Protein AF-A0A844MHX6-F1 (afdb_monomer)

Structure (mmCIF, N/CA/C/O backbone):
data_AF-A0A844MHX6-F1
#
_entry.id   AF-A0A844MHX6-F1
#
loop_
_atom_site.group_PDB
_atom_site.id
_atom_site.type_symbol
_atom_site.label_atom_id
_atom_site.label_alt_id
_atom_site.label_comp_id
_atom_site.label_asym_id
_atom_site.label_entity_id
_atom_site.label_seq_id
_atom_site.pdbx_PDB_ins_code
_atom_site.Cartn_x
_atom_site.Cartn_y
_atom_site.Cartn_z
_atom_site.occupancy
_atom_site.B_iso_or_equiv
_atom_site.auth_seq_id
_atom_site.auth_comp_id
_atom_site.auth_asym_id
_atom_site.auth_atom_id
_atom_site.pdbx_PDB_model_num
ATOM 1 N N . MET A 1 1 ? -4.073 2.206 11.507 1.00 83.38 1 MET A N 1
ATOM 2 C CA . MET A 1 1 ? -4.282 1.998 12.953 1.00 83.38 1 MET A CA 1
ATOM 3 C C . MET A 1 1 ? -3.279 2.844 13.717 1.00 83.38 1 MET A C 1
ATOM 5 O O . MET A 1 1 ? -2.127 2.889 13.299 1.00 83.38 1 MET A O 1
ATOM 9 N N . VAL A 1 2 ? -3.706 3.507 14.786 1.00 82.25 2 VAL A N 1
ATOM 10 C CA . VAL A 1 2 ? -2.877 4.318 15.689 1.00 82.25 2 VAL A CA 1
ATOM 11 C C . VAL A 1 2 ? -3.291 4.076 17.135 1.00 82.25 2 VAL A C 1
ATOM 13 O O . VAL A 1 2 ? -4.439 3.717 17.395 1.00 82.25 2 VAL A O 1
ATOM 16 N N . LYS A 1 3 ? -2.355 4.259 18.070 1.00 80.06 3 LYS A N 1
ATOM 17 C CA . LYS A 1 3 ? -2.653 4.163 19.501 1.00 80.06 3 LYS A CA 1
ATOM 18 C C . LYS A 1 3 ? -3.682 5.231 19.885 1.00 80.06 3 LYS A C 1
ATOM 20 O O . LYS A 1 3 ? -3.598 6.366 19.414 1.00 80.06 3 LYS A O 1
ATOM 25 N N . ALA A 1 4 ? -4.626 4.853 20.735 1.00 75.38 4 ALA A N 1
ATOM 26 C CA . ALA A 1 4 ? -5.545 5.760 21.400 1.00 75.38 4 ALA A CA 1
ATOM 27 C C . ALA A 1 4 ? -4.777 6.913 22.075 1.00 75.38 4 ALA A C 1
ATOM 29 O O . ALA A 1 4 ? -3.770 6.696 22.750 1.00 75.38 4 ALA A O 1
ATOM 30 N N . ALA A 1 5 ? -5.226 8.149 21.847 1.00 68.19 5 ALA A N 1
ATOM 31 C CA . ALA A 1 5 ? -4.559 9.348 22.360 1.00 68.19 5 ALA A CA 1
ATOM 32 C C . ALA A 1 5 ? -4.837 9.612 23.851 1.00 68.19 5 ALA A C 1
ATOM 34 O O . ALA A 1 5 ? -4.107 10.375 24.476 1.00 68.19 5 ALA A O 1
ATOM 35 N N . GLN A 1 6 ? -5.893 9.012 24.403 1.00 66.69 6 GLN A N 1
ATOM 36 C CA . GLN A 1 6 ? -6.326 9.174 25.789 1.00 66.69 6 GLN A CA 1
ATOM 37 C C . GLN A 1 6 ? -6.318 7.822 26.502 1.00 66.69 6 GLN A C 1
ATOM 39 O O . GLN A 1 6 ? -6.772 6.822 25.943 1.00 66.69 6 GLN A O 1
ATOM 44 N N . ASP A 1 7 ? -5.829 7.817 27.740 1.00 60.81 7 ASP A N 1
ATOM 45 C CA . ASP A 1 7 ? -5.911 6.662 28.631 1.00 60.81 7 ASP A CA 1
ATOM 46 C C . ASP A 1 7 ? -7.347 6.517 29.171 1.00 60.81 7 ASP A C 1
ATOM 48 O O . ASP A 1 7 ? -8.012 7.512 29.458 1.00 60.81 7 ASP A O 1
ATOM 52 N N . GLY A 1 8 ? -7.837 5.278 29.310 1.00 61.78 8 GLY A N 1
ATOM 53 C CA . GLY A 1 8 ? -9.206 4.989 29.771 1.00 61.78 8 GLY A CA 1
ATOM 54 C C . GLY A 1 8 ? -10.259 4.863 28.662 1.00 61.78 8 GLY A C 1
ATOM 55 O O . GLY A 1 8 ? -11.441 4.694 28.961 1.00 61.78 8 GLY A O 1
ATOM 56 N N . MET A 1 9 ? -9.844 4.907 27.392 1.00 68.31 9 MET A N 1
ATOM 57 C CA . MET A 1 9 ? -10.703 4.526 26.271 1.00 68.31 9 MET A CA 1
ATOM 58 C C . MET A 1 9 ? -11.052 3.035 26.296 1.00 68.31 9 MET A C 1
ATOM 60 O O . MET A 1 9 ? -10.263 2.195 26.723 1.00 68.31 9 MET A O 1
ATOM 64 N N . THR A 1 10 ? -12.212 2.700 25.726 1.00 77.62 10 THR A N 1
ATOM 65 C CA . THR A 1 10 ? -12.649 1.305 25.536 1.00 77.62 10 THR A CA 1
ATOM 66 C C . THR A 1 10 ? -11.684 0.488 24.671 1.00 77.62 10 THR A C 1
ATOM 68 O O . THR A 1 10 ? -11.633 -0.735 24.813 1.00 77.62 10 THR A O 1
ATOM 71 N N . VAL A 1 11 ? -10.975 1.139 23.740 1.00 80.31 11 VAL A N 1
ATOM 72 C CA . VAL A 1 11 ? -10.050 0.500 22.797 1.00 80.31 11 VAL A CA 1
ATOM 73 C C . VAL A 1 11 ? -8.657 1.126 22.824 1.00 80.31 11 VAL A C 1
ATOM 75 O O . VAL A 1 11 ? -8.534 2.347 22.758 1.00 80.31 11 VAL A O 1
ATOM 78 N N . ASP A 1 12 ? -7.612 0.296 22.831 1.00 81.19 12 ASP A N 1
ATOM 79 C CA . ASP A 1 12 ? -6.213 0.752 22.864 1.00 81.19 12 ASP A CA 1
ATOM 80 C C . ASP A 1 12 ? -5.725 1.277 21.505 1.00 81.19 12 ASP A C 1
ATOM 82 O O . ASP A 1 12 ? -4.804 2.098 21.424 1.00 81.19 12 ASP A O 1
ATOM 86 N N . ILE A 1 13 ? -6.308 0.774 20.412 1.00 86.88 13 ILE A N 1
ATOM 87 C CA . ILE A 1 13 ? -5.894 1.086 19.042 1.00 86.88 13 ILE A CA 1
ATOM 88 C C . ILE A 1 13 ? -7.120 1.404 18.181 1.00 86.88 13 ILE A C 1
ATOM 90 O O . ILE A 1 13 ? -8.050 0.605 18.061 1.00 86.88 13 ILE A O 1
ATOM 94 N N . LEU A 1 14 ? -7.077 2.554 17.513 1.00 89.69 14 LEU A N 1
ATOM 95 C CA . LEU A 1 14 ? -8.128 3.060 16.634 1.00 89.69 14 LEU A CA 1
ATOM 96 C C . LEU A 1 14 ? -7.669 3.075 15.169 1.00 89.69 14 LEU A C 1
ATOM 98 O O . LEU A 1 14 ? -6.463 3.127 14.888 1.00 89.69 14 LEU A O 1
ATOM 102 N N . PRO A 1 15 ? -8.596 3.056 14.197 1.00 90.62 15 PRO A N 1
ATOM 103 C CA . PRO A 1 15 ? -8.243 3.332 12.815 1.00 90.62 15 PRO A CA 1
ATOM 104 C C . PRO A 1 15 ? -7.716 4.763 12.688 1.00 90.62 15 PRO A C 1
ATOM 106 O O . PRO A 1 15 ? -8.104 5.663 13.430 1.00 90.62 15 PRO A O 1
ATOM 109 N N . LEU A 1 16 ? -6.773 4.960 11.764 1.00 92.31 16 LEU A N 1
ATOM 110 C CA . LEU A 1 16 ? -6.210 6.287 11.549 1.00 92.31 16 LEU A CA 1
ATOM 111 C C . LEU A 1 16 ? -7.249 7.141 10.825 1.00 92.31 16 LEU A C 1
ATOM 113 O O . LEU A 1 16 ? -7.819 6.697 9.828 1.00 92.31 16 LEU A O 1
ATOM 117 N N . VAL A 1 17 ? -7.461 8.355 11.323 1.00 93.50 17 VAL A N 1
ATOM 118 C CA . VAL A 1 17 ? -8.393 9.321 10.747 1.00 93.50 17 VAL A CA 1
ATOM 119 C C . VAL A 1 17 ? -7.709 10.646 10.441 1.00 93.50 17 VAL A C 1
ATOM 121 O O . VAL A 1 17 ? -6.706 10.993 11.065 1.00 93.50 17 VAL A O 1
ATOM 124 N N . SER A 1 18 ? -8.270 11.394 9.498 1.00 94.25 18 SER A N 1
ATOM 125 C CA . SER A 1 18 ? -7.859 12.760 9.177 1.00 94.25 18 SER A CA 1
ATOM 126 C C . SER A 1 18 ? -9.074 13.634 8.861 1.00 94.25 18 SER A C 1
ATOM 128 O O . SER A 1 18 ? -10.168 13.133 8.591 1.00 94.25 18 SER A O 1
ATOM 130 N N . SER A 1 19 ? -8.881 14.951 8.928 1.00 93.31 19 SER A N 1
ATOM 131 C CA . SER A 1 19 ? -9.907 15.939 8.599 1.00 93.31 19 SER A CA 1
ATOM 132 C C . SER A 1 19 ? -9.953 16.176 7.090 1.00 93.31 19 SER A C 1
ATOM 134 O O . SER A 1 19 ? -8.938 16.507 6.480 1.00 93.31 19 SER A O 1
ATOM 136 N N . VAL A 1 20 ? -11.137 16.039 6.498 1.00 91.81 20 VAL A N 1
ATOM 137 C CA . VAL A 1 20 ? -11.419 16.289 5.081 1.00 91.81 20 VAL A CA 1
ATOM 138 C C . VAL A 1 20 ? -12.676 17.149 5.002 1.00 91.81 20 VAL A C 1
ATOM 140 O O . VAL A 1 20 ? -13.745 16.720 5.428 1.00 91.81 20 VAL A O 1
ATOM 143 N N . ASN A 1 21 ? -12.565 18.374 4.478 1.00 90.06 21 ASN A N 1
ATOM 144 C CA . ASN A 1 21 ? -13.692 19.306 4.306 1.00 90.06 21 ASN A CA 1
ATOM 145 C C . ASN A 1 21 ? -14.563 19.485 5.572 1.00 90.06 21 ASN A C 1
ATOM 14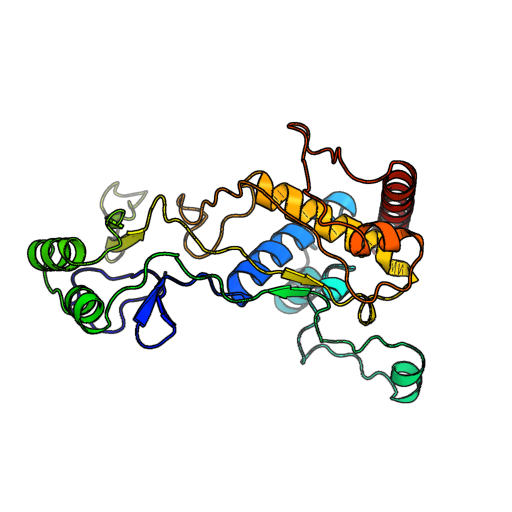7 O O . ASN A 1 21 ? -15.787 19.428 5.501 1.00 90.06 21 ASN A O 1
ATOM 151 N N . GLN A 1 22 ? -13.932 19.696 6.737 1.00 91.50 22 GLN A N 1
ATOM 152 C CA . GLN A 1 22 ? -14.585 19.832 8.059 1.00 91.50 22 GLN A CA 1
ATOM 153 C C . GLN A 1 22 ? -15.273 18.559 8.593 1.00 91.50 22 GLN A C 1
ATOM 155 O O . GLN A 1 22 ? -15.905 18.592 9.650 1.00 91.50 22 GLN A O 1
ATOM 160 N N . GLN A 1 23 ? -15.127 17.431 7.903 1.00 94.31 23 GLN A N 1
ATOM 161 C CA . GLN A 1 23 ? -15.545 16.110 8.361 1.00 94.31 23 GLN A CA 1
ATOM 162 C C . GLN A 1 23 ? -14.319 15.245 8.667 1.00 94.31 23 GLN A C 1
ATOM 164 O O . GLN A 1 23 ? -13.190 15.609 8.354 1.00 94.31 23 GLN A O 1
ATOM 169 N N . ILE A 1 24 ? -14.531 14.098 9.300 1.00 94.69 24 ILE A N 1
ATOM 170 C CA . ILE A 1 24 ? -13.494 13.124 9.637 1.00 94.69 24 ILE A CA 1
ATOM 171 C C . ILE A 1 24 ? -13.627 11.919 8.709 1.00 94.69 24 ILE A C 1
ATOM 173 O O . ILE A 1 24 ? -14.724 11.405 8.516 1.00 94.69 24 ILE A O 1
ATOM 177 N N . ALA A 1 25 ? -12.522 11.445 8.152 1.00 95.25 25 ALA A N 1
ATOM 178 C CA . ALA A 1 25 ? -12.477 10.240 7.330 1.00 95.25 25 ALA A CA 1
ATOM 179 C C . ALA A 1 25 ? -11.392 9.299 7.848 1.00 95.25 25 ALA A C 1
ATOM 181 O O . ALA A 1 25 ? -10.359 9.763 8.336 1.00 95.25 25 ALA A O 1
ATOM 182 N N . LEU A 1 26 ? -11.597 7.990 7.705 1.00 94.81 26 LEU A N 1
ATOM 183 C CA . LEU A 1 26 ? -10.488 7.045 7.779 1.00 94.81 26 LEU A CA 1
ATOM 184 C C . LEU A 1 26 ? -9.506 7.369 6.651 1.00 94.81 26 LEU A C 1
ATOM 186 O O . LEU A 1 26 ? -9.922 7.733 5.549 1.00 94.81 26 LEU A O 1
ATOM 190 N N . VAL A 1 27 ? -8.212 7.232 6.925 1.00 95.25 27 VAL A N 1
ATOM 191 C CA . VAL A 1 27 ? -7.158 7.546 5.956 1.00 95.25 27 VAL A CA 1
ATOM 192 C C . VAL A 1 27 ? -6.134 6.418 5.867 1.00 95.25 27 VAL A C 1
ATOM 194 O O . VAL A 1 27 ? -5.664 5.890 6.880 1.00 95.25 27 VAL A O 1
ATOM 197 N N . LEU A 1 28 ? -5.770 6.078 4.634 1.00 94.69 28 LEU A N 1
ATOM 198 C CA . LEU A 1 28 ? -4.552 5.368 4.275 1.00 94.69 28 LEU A CA 1
ATOM 199 C C . LEU A 1 28 ? -3.525 6.425 3.848 1.00 94.69 28 LEU A C 1
ATOM 201 O O . LEU A 1 28 ? -3.649 6.982 2.755 1.00 94.69 28 LEU A O 1
ATOM 205 N N . PRO A 1 29 ? -2.522 6.739 4.689 1.00 95.31 29 PRO A N 1
ATOM 206 C CA . PRO A 1 29 ? -1.547 7.764 4.350 1.00 95.31 29 PRO A CA 1
ATOM 207 C C . PRO A 1 29 ? -0.780 7.378 3.090 1.00 95.31 29 PRO A C 1
ATOM 209 O O . PRO A 1 29 ? -0.293 6.244 2.983 1.00 95.31 29 PRO A O 1
ATOM 212 N N . GLY A 1 30 ? -0.575 8.334 2.189 1.00 94.94 30 GLY A N 1
ATOM 213 C CA . GLY A 1 30 ? 0.174 8.119 0.956 1.00 94.94 30 GLY A CA 1
ATOM 214 C C . GLY A 1 30 ? 1.602 7.653 1.238 1.00 94.94 30 GLY A C 1
ATOM 215 O O . GLY A 1 30 ? 2.135 6.793 0.542 1.00 94.94 30 GLY A O 1
ATOM 216 N N . SER A 1 31 ? 2.197 8.107 2.346 1.00 93.00 31 SER A N 1
ATOM 217 C CA . SER A 1 31 ? 3.495 7.621 2.835 1.00 93.00 31 SER A CA 1
ATOM 218 C 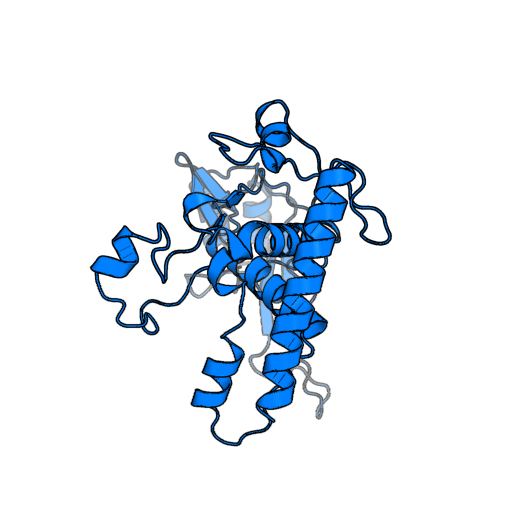C . SER A 1 31 ? 3.489 6.134 3.213 1.00 93.00 31 SER A C 1
ATOM 220 O O . SER A 1 31 ? 4.469 5.437 2.951 1.00 93.00 31 SER A O 1
ATOM 222 N N . SER A 1 32 ? 2.389 5.631 3.783 1.00 93.38 32 SER A N 1
ATOM 223 C CA . SER A 1 32 ? 2.236 4.219 4.158 1.00 93.38 32 SER A CA 1
ATOM 224 C C . SER A 1 32 ? 2.036 3.338 2.927 1.00 93.38 32 SER A C 1
ATOM 226 O O . SER A 1 32 ? 2.699 2.309 2.803 1.00 93.38 32 SER A O 1
ATOM 228 N N . ILE A 1 33 ? 1.189 3.771 1.987 1.00 95.88 33 ILE A N 1
ATOM 229 C CA . ILE A 1 33 ? 0.989 3.088 0.699 1.00 95.88 33 ILE A CA 1
ATOM 230 C C . ILE A 1 33 ? 2.316 3.040 -0.064 1.00 95.88 33 ILE A C 1
ATOM 232 O O . ILE A 1 33 ? 2.779 1.973 -0.463 1.00 95.88 33 ILE A O 1
ATOM 236 N N . LYS A 1 34 ? 2.985 4.189 -0.196 1.00 95.50 34 LYS A N 1
ATOM 237 C CA . LYS A 1 34 ? 4.286 4.300 -0.855 1.00 95.50 34 LYS A CA 1
ATOM 238 C C . LYS A 1 34 ? 5.343 3.411 -0.206 1.00 95.50 34 LYS A C 1
ATOM 240 O O . LYS A 1 34 ? 6.117 2.786 -0.923 1.00 95.50 34 LYS A O 1
ATOM 245 N N . GLY A 1 35 ? 5.373 3.343 1.125 1.00 93.38 35 GLY A N 1
ATOM 246 C CA . GLY A 1 35 ? 6.271 2.461 1.869 1.00 93.38 35 GLY A CA 1
ATOM 247 C C . GLY A 1 35 ? 6.028 0.983 1.560 1.00 93.38 35 GLY A C 1
ATOM 248 O O . GLY A 1 35 ? 6.979 0.261 1.277 1.00 93.38 35 GLY A O 1
ATOM 249 N N . ALA A 1 36 ? 4.766 0.546 1.529 1.00 95.19 36 ALA A N 1
ATOM 250 C CA . ALA A 1 36 ? 4.413 -0.834 1.196 1.00 95.19 36 ALA A CA 1
ATOM 251 C C . ALA A 1 36 ? 4.785 -1.199 -0.254 1.00 95.19 36 ALA A C 1
ATOM 253 O O . ALA A 1 36 ? 5.397 -2.244 -0.491 1.00 95.19 36 ALA A O 1
ATOM 254 N N . LEU A 1 37 ? 4.497 -0.308 -1.212 1.00 96.38 37 LEU A N 1
ATOM 255 C CA . LEU A 1 37 ? 4.910 -0.468 -2.611 1.00 96.38 37 LEU A CA 1
ATOM 256 C C . LEU A 1 37 ? 6.437 -0.525 -2.741 1.00 96.38 37 LEU A C 1
ATOM 258 O O . LEU A 1 37 ? 6.959 -1.383 -3.451 1.00 96.38 37 LEU A O 1
ATOM 262 N N . ARG A 1 38 ? 7.159 0.341 -2.016 1.00 95.00 38 ARG A N 1
ATOM 263 C CA . ARG A 1 38 ? 8.626 0.339 -1.981 1.00 95.00 38 ARG A CA 1
ATOM 264 C C . ARG A 1 38 ? 9.159 -0.998 -1.482 1.00 95.00 38 ARG A C 1
ATOM 266 O O . ARG A 1 38 ? 9.984 -1.605 -2.156 1.00 95.00 38 ARG A O 1
ATOM 273 N N . SER A 1 39 ? 8.665 -1.487 -0.346 1.00 92.94 39 SER A N 1
ATOM 274 C CA . SER A 1 39 ? 9.102 -2.769 0.215 1.00 92.94 39 SER A CA 1
ATOM 275 C C . SER A 1 39 ? 8.844 -3.944 -0.731 1.00 92.94 39 SER A C 1
ATOM 277 O O . SER A 1 39 ? 9.669 -4.855 -0.805 1.00 92.94 39 SER A O 1
ATOM 279 N N . GLN A 1 40 ? 7.737 -3.936 -1.482 1.00 95.25 40 GLN A N 1
ATOM 280 C CA . GLN A 1 40 ? 7.496 -4.966 -2.493 1.00 95.25 40 GLN A CA 1
ATOM 281 C C . GLN A 1 40 ? 8.442 -4.832 -3.694 1.00 95.25 40 GLN A C 1
ATOM 283 O O . GLN A 1 40 ? 8.995 -5.837 -4.138 1.00 95.25 40 GLN A O 1
ATOM 288 N N . ALA A 1 41 ? 8.690 -3.615 -4.181 1.00 95.31 41 ALA A N 1
ATOM 289 C CA . ALA A 1 41 ? 9.654 -3.371 -5.252 1.00 95.31 41 ALA A CA 1
ATOM 290 C C . ALA A 1 41 ? 11.073 -3.833 -4.862 1.00 95.31 41 ALA A C 1
ATOM 292 O O . ALA A 1 41 ? 11.750 -4.492 -5.651 1.00 95.31 41 ALA A O 1
ATOM 293 N N . GLU A 1 42 ? 11.496 -3.578 -3.619 1.00 92.62 42 GLU A N 1
ATOM 294 C CA . GLU A 1 42 ? 12.765 -4.077 -3.074 1.00 92.62 42 GLU A CA 1
ATOM 295 C C . GLU A 1 42 ? 12.820 -5.608 -3.070 1.00 92.62 42 GLU A C 1
ATOM 297 O O . GLU A 1 42 ? 13.832 -6.183 -3.472 1.00 92.62 42 GLU A O 1
ATOM 302 N N . ARG A 1 43 ? 11.738 -6.284 -2.658 1.00 91.38 43 ARG A N 1
ATOM 303 C CA . ARG A 1 43 ? 11.653 -7.754 -2.713 1.00 91.38 43 ARG A CA 1
ATOM 304 C C . ARG A 1 43 ? 11.801 -8.265 -4.140 1.00 91.38 43 ARG A C 1
ATOM 306 O O . ARG A 1 43 ? 12.621 -9.151 -4.362 1.00 91.38 43 ARG A O 1
ATOM 313 N N . ILE A 1 44 ?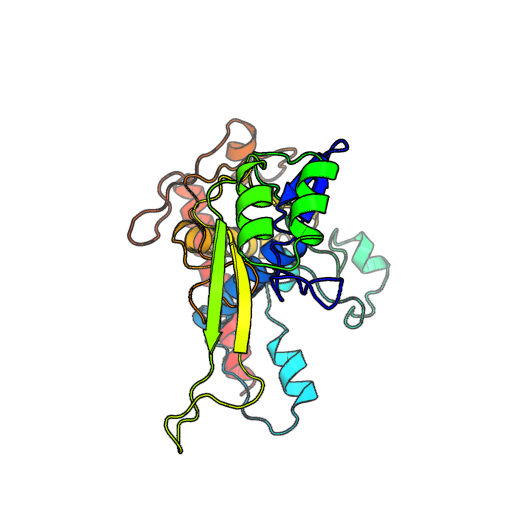 11.069 -7.684 -5.094 1.00 93.44 44 ILE A N 1
ATOM 314 C CA . ILE A 1 44 ? 11.149 -8.056 -6.513 1.00 93.44 44 ILE A CA 1
ATOM 315 C C . ILE A 1 44 ? 12.594 -7.945 -7.000 1.00 93.44 44 ILE A C 1
ATOM 317 O O . ILE A 1 44 ? 13.127 -8.932 -7.506 1.00 93.44 44 ILE A O 1
ATOM 321 N N . ILE A 1 45 ? 13.243 -6.791 -6.799 1.00 92.06 45 ILE A N 1
ATOM 322 C CA . ILE A 1 45 ? 14.615 -6.556 -7.272 1.00 92.06 45 ILE A CA 1
ATOM 323 C C . ILE A 1 45 ? 15.603 -7.524 -6.622 1.00 92.06 45 ILE A C 1
ATOM 325 O O . ILE A 1 45 ? 16.383 -8.155 -7.332 1.00 92.06 45 ILE A O 1
ATOM 329 N N . ARG A 1 46 ? 15.545 -7.722 -5.300 1.00 87.88 46 ARG A N 1
ATOM 330 C CA . ARG A 1 46 ? 16.425 -8.689 -4.620 1.00 87.88 46 ARG A CA 1
ATOM 331 C C . ARG A 1 46 ? 16.257 -10.099 -5.161 1.00 87.88 46 ARG A C 1
ATOM 333 O O . ARG A 1 46 ? 17.252 -10.787 -5.375 1.00 87.88 46 ARG A O 1
ATOM 340 N N . THR A 1 47 ? 15.017 -10.522 -5.401 1.00 90.38 47 THR A N 1
ATOM 341 C CA . THR A 1 47 ? 14.727 -11.848 -5.946 1.00 90.38 47 THR A CA 1
ATOM 342 C C . THR A 1 47 ? 15.263 -11.992 -7.366 1.00 90.38 47 THR A C 1
ATOM 344 O O . THR A 1 47 ? 15.978 -12.954 -7.649 1.00 90.38 47 THR A O 1
ATOM 347 N N . VAL A 1 48 ? 14.964 -11.049 -8.266 1.00 90.88 48 VAL A N 1
ATOM 348 C CA . VAL A 1 48 ? 15.395 -11.174 -9.666 1.00 90.88 48 VAL A CA 1
ATOM 349 C C . VAL A 1 48 ? 16.899 -10.984 -9.815 1.00 90.88 48 VAL A C 1
ATOM 351 O O . VAL A 1 48 ? 17.497 -11.701 -10.609 1.00 90.88 48 VAL A O 1
ATOM 354 N N . CYS A 1 49 ? 17.535 -10.115 -9.032 1.00 87.69 49 CYS A N 1
ATOM 355 C CA . CYS A 1 49 ? 18.982 -9.902 -9.073 1.00 87.69 49 CYS A CA 1
ATOM 356 C C . CYS A 1 49 ? 19.772 -10.904 -8.218 1.00 87.69 49 CYS A C 1
ATOM 358 O O . CYS A 1 49 ? 20.995 -10.855 -8.230 1.00 87.69 49 CYS A O 1
ATOM 360 N N . LYS A 1 50 ? 19.103 -11.830 -7.510 1.00 85.38 50 LYS A N 1
ATOM 361 C CA . LYS A 1 50 ? 19.732 -12.803 -6.596 1.00 85.38 50 LYS A CA 1
ATOM 362 C C . LYS A 1 50 ? 20.657 -12.143 -5.562 1.00 85.38 50 LYS A C 1
ATOM 364 O O . LYS A 1 50 ? 21.692 -12.695 -5.196 1.00 85.38 50 LYS A O 1
ATOM 369 N N . ILE A 1 51 ? 20.269 -10.963 -5.081 1.00 77.94 51 ILE A N 1
ATOM 370 C CA . ILE A 1 51 ? 21.049 -10.220 -4.091 1.00 77.94 51 ILE A CA 1
ATOM 371 C C . ILE A 1 51 ? 20.982 -10.994 -2.775 1.00 77.94 51 ILE A C 1
ATOM 373 O O . ILE A 1 51 ? 19.922 -11.089 -2.149 1.00 77.94 51 ILE A O 1
ATOM 377 N N . SER A 1 52 ? 22.112 -11.571 -2.371 1.00 69.38 52 SER A N 1
ATOM 378 C CA . SER A 1 52 ? 22.223 -12.287 -1.103 1.00 69.38 52 SER A CA 1
ATOM 379 C C . SER A 1 52 ? 22.253 -11.298 0.057 1.00 69.38 52 SER A C 1
ATOM 381 O O . SER A 1 52 ? 22.852 -10.228 -0.028 1.00 69.38 52 SER A O 1
ATOM 383 N N . LEU A 1 53 ? 21.606 -11.652 1.166 1.00 66.06 53 LEU A N 1
ATOM 384 C CA . LEU A 1 53 ? 21.739 -10.886 2.400 1.00 66.06 53 LEU A CA 1
ATOM 385 C C . LEU A 1 53 ? 23.129 -11.173 2.977 1.00 66.06 53 LEU A C 1
ATOM 387 O O . LEU A 1 53 ? 23.407 -12.313 3.350 1.00 66.06 53 LEU A O 1
ATOM 391 N N . THR A 1 54 ? 23.988 -10.156 3.047 1.00 61.88 54 THR A N 1
ATOM 392 C CA . THR A 1 54 ? 25.322 -10.263 3.655 1.00 61.88 54 THR A CA 1
ATOM 393 C C . THR A 1 54 ? 25.221 -10.847 5.071 1.00 61.88 54 THR A C 1
ATOM 395 O O . THR A 1 54 ? 24.313 -10.497 5.838 1.00 61.88 54 THR A O 1
ATOM 398 N N . GLN A 1 55 ? 26.117 -11.786 5.402 1.00 59.12 55 GLN A N 1
ATOM 399 C CA . GLN A 1 55 ? 26.203 -12.429 6.725 1.00 59.12 55 GLN A CA 1
ATOM 400 C C . GLN A 1 55 ? 27.112 -11.666 7.704 1.00 59.12 55 GLN A C 1
ATOM 402 O O . GLN A 1 55 ? 27.274 -12.106 8.840 1.00 59.12 55 GLN A O 1
ATOM 407 N N . ASP A 1 56 ? 27.668 -10.525 7.289 1.00 56.75 56 ASP A N 1
ATOM 408 C CA . ASP A 1 56 ? 28.678 -9.798 8.056 1.00 56.75 56 ASP A CA 1
ATOM 409 C C . ASP A 1 56 ? 28.195 -9.278 9.421 1.00 56.75 56 ASP A C 1
ATOM 411 O O . ASP A 1 56 ? 27.018 -8.954 9.639 1.00 56.75 56 ASP A O 1
ATOM 415 N N . THR A 1 57 ? 29.148 -9.207 10.353 1.00 53.59 57 THR A N 1
ATOM 416 C CA . THR A 1 57 ? 28.947 -8.983 11.795 1.00 53.59 57 THR A CA 1
ATOM 417 C C . THR A 1 57 ? 28.711 -7.525 12.210 1.00 53.59 57 THR A C 1
ATOM 419 O O . THR A 1 57 ? 28.313 -7.282 13.350 1.00 53.59 57 THR A O 1
ATOM 422 N N . GLU A 1 58 ? 28.881 -6.540 11.321 1.00 63.62 58 GLU A N 1
ATOM 423 C CA . GLU A 1 58 ? 28.654 -5.120 11.640 1.00 63.62 58 GLU A CA 1
ATOM 424 C C . GLU A 1 58 ? 27.233 -4.657 11.272 1.00 63.62 58 GLU A C 1
ATOM 426 O O . GLU A 1 58 ? 26.938 -4.201 10.166 1.00 63.62 58 GLU A O 1
ATOM 431 N N . GLY A 1 59 ? 26.315 -4.758 12.239 1.00 67.19 59 GLY A N 1
ATOM 432 C CA . GLY A 1 59 ? 24.870 -4.612 12.013 1.00 67.19 59 GLY A CA 1
ATOM 433 C C . GLY A 1 59 ? 24.393 -3.284 11.401 1.00 67.19 59 GLY A C 1
ATOM 434 O O . GLY A 1 59 ? 23.362 -3.271 10.731 1.00 67.19 59 GLY A O 1
ATOM 435 N N . LYS A 1 60 ? 25.117 -2.169 11.584 1.00 66.62 60 LYS A N 1
ATOM 436 C CA . LYS A 1 60 ? 24.709 -0.857 11.045 1.00 66.62 60 LYS A CA 1
ATOM 437 C C . LYS A 1 60 ? 25.047 -0.705 9.561 1.00 66.62 60 LYS A C 1
ATOM 439 O O . LYS A 1 60 ? 24.187 -0.270 8.801 1.00 66.62 60 LYS A O 1
ATOM 444 N N . GLN A 1 61 ? 26.268 -1.057 9.161 1.00 62.66 61 GLN A N 1
ATOM 445 C CA . GLN A 1 61 ? 26.705 -1.016 7.763 1.00 62.66 61 GLN A CA 1
ATOM 446 C C . GLN A 1 61 ? 25.870 -1.994 6.926 1.00 62.66 61 GLN A C 1
ATOM 448 O O . GLN A 1 61 ? 25.262 -1.600 5.933 1.00 62.66 61 GLN A O 1
ATOM 453 N N . ARG A 1 62 ? 25.684 -3.213 7.455 1.00 67.06 62 ARG A N 1
ATOM 454 C CA . ARG A 1 62 ? 24.808 -4.246 6.894 1.00 67.06 62 ARG A CA 1
ATOM 455 C C . ARG A 1 62 ? 23.387 -3.749 6.637 1.00 67.06 62 ARG A C 1
ATOM 457 O O . ARG A 1 62 ? 22.831 -4.012 5.579 1.00 67.06 62 ARG A O 1
ATOM 464 N N . PHE A 1 63 ? 22.781 -3.043 7.593 1.00 64.38 63 PHE A N 1
ATOM 465 C CA . PHE A 1 63 ? 21.430 -2.507 7.416 1.00 64.38 63 PHE A CA 1
ATOM 466 C C . PHE A 1 63 ? 21.369 -1.455 6.299 1.00 64.38 63 PHE A C 1
ATOM 468 O O . PHE A 1 63 ? 20.426 -1.451 5.513 1.00 64.38 63 PHE A O 1
ATOM 475 N N . LEU A 1 64 ? 22.368 -0.574 6.207 1.00 66.12 64 LEU A N 1
ATOM 476 C CA . LEU A 1 64 ? 22.396 0.482 5.193 1.00 66.12 64 LEU A CA 1
ATOM 477 C C . LEU A 1 64 ? 22.579 -0.084 3.783 1.00 66.12 64 LEU A C 1
ATOM 479 O O . LEU A 1 64 ? 21.829 0.299 2.890 1.00 66.12 64 LEU A O 1
ATOM 483 N N . GLU A 1 65 ? 23.503 -1.027 3.607 1.00 65.06 65 GLU A N 1
ATOM 484 C CA . GLU A 1 65 ? 23.706 -1.744 2.341 1.00 65.06 65 GLU A CA 1
ATOM 485 C C . GLU A 1 65 ? 22.479 -2.572 1.966 1.00 65.06 65 GLU A C 1
ATOM 487 O O . GLU A 1 65 ? 22.076 -2.607 0.808 1.00 65.06 65 GLU A O 1
ATOM 492 N N . GLN A 1 66 ? 21.819 -3.187 2.955 1.00 64.44 66 GLN A N 1
ATOM 493 C CA . GLN A 1 66 ? 20.563 -3.873 2.706 1.00 64.44 66 GLN A CA 1
ATOM 494 C C . GLN A 1 66 ? 19.518 -2.906 2.168 1.00 64.44 66 GLN A C 1
ATOM 496 O O . GLN A 1 66 ? 18.882 -3.246 1.187 1.00 64.44 66 GLN A O 1
ATOM 501 N N . VAL A 1 67 ? 19.331 -1.715 2.732 1.00 66.44 67 VAL A N 1
ATOM 502 C CA . VAL A 1 67 ? 18.277 -0.777 2.293 1.00 66.44 67 VAL A CA 1
ATOM 503 C C . VAL A 1 67 ? 18.543 -0.192 0.891 1.00 66.44 67 VAL A C 1
ATOM 505 O O . VAL A 1 67 ? 17.604 0.281 0.248 1.00 66.44 67 VAL A O 1
ATOM 508 N N . GLN A 1 68 ? 19.778 -0.269 0.386 1.00 70.50 68 GLN A N 1
ATOM 509 C CA . GLN A 1 68 ? 20.149 0.209 -0.948 1.00 70.50 68 GLN A CA 1
ATOM 510 C C . GLN A 1 68 ? 19.815 -0.830 -2.014 1.00 70.50 68 GLN A C 1
ATOM 512 O O . GLN A 1 68 ? 20.421 -1.897 -2.108 1.00 70.50 68 GLN A O 1
ATOM 517 N N . VAL A 1 69 ? 18.814 -0.518 -2.830 1.00 77.75 69 VAL A N 1
ATOM 518 C CA . VAL A 1 69 ? 18.388 -1.381 -3.929 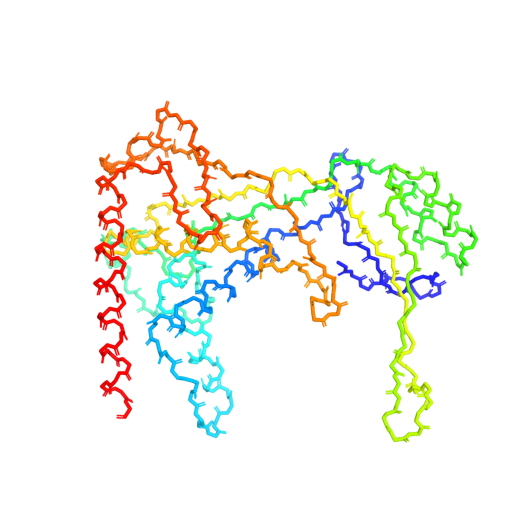1.00 77.75 69 VAL A CA 1
ATOM 519 C C . VAL A 1 69 ? 18.349 -0.537 -5.201 1.00 77.75 69 VAL A C 1
ATOM 521 O O . VAL A 1 69 ? 17.509 0.368 -5.293 1.00 77.75 69 VAL A O 1
ATOM 524 N N . PRO A 1 70 ? 19.230 -0.813 -6.183 1.00 76.88 70 PRO A N 1
ATOM 525 C CA . PRO A 1 70 ? 19.230 -0.115 -7.463 1.00 76.88 70 PRO A CA 1
ATOM 526 C C . PRO A 1 70 ? 17.834 -0.113 -8.095 1.00 76.88 70 PRO A C 1
ATOM 528 O O . PRO A 1 70 ? 17.052 -1.044 -7.885 1.00 76.88 70 PRO A O 1
ATOM 531 N N . LEU A 1 71 ? 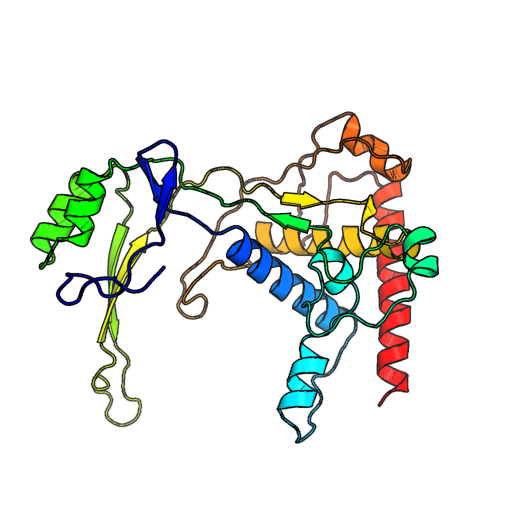17.508 0.940 -8.854 1.00 86.62 71 LEU A N 1
ATOM 532 C CA . LEU A 1 71 ? 16.196 1.189 -9.482 1.00 86.62 71 LEU A CA 1
ATOM 533 C C . LEU A 1 71 ? 15.043 1.530 -8.517 1.00 86.62 71 LEU A C 1
ATOM 535 O O . LEU A 1 71 ? 14.205 2.375 -8.840 1.00 86.62 71 LEU A O 1
ATOM 539 N N . VAL A 1 72 ? 15.002 0.942 -7.315 1.00 89.81 72 VAL A N 1
ATOM 540 C CA . VAL A 1 72 ? 14.027 1.323 -6.272 1.00 89.81 72 VAL A CA 1
ATOM 541 C C . VAL A 1 72 ? 14.268 2.765 -5.842 1.00 89.81 72 VAL A C 1
ATOM 543 O O . VAL A 1 72 ? 13.321 3.529 -5.672 1.00 89.81 72 VAL A O 1
ATOM 546 N N . GLU A 1 73 ? 15.528 3.162 -5.707 1.00 87.50 73 GLU A N 1
ATOM 547 C CA . GLU A 1 73 ? 15.913 4.535 -5.377 1.00 87.50 73 GLU A CA 1
ATOM 548 C C . GLU A 1 73 ? 15.493 5.539 -6.454 1.00 87.50 73 GLU A C 1
ATOM 550 O O . GLU A 1 73 ? 14.997 6.616 -6.121 1.00 87.50 73 GLU A O 1
ATOM 555 N N . THR A 1 74 ? 15.584 5.160 -7.731 1.00 88.44 74 THR A N 1
ATOM 556 C CA . THR A 1 74 ? 15.091 5.963 -8.859 1.00 88.44 74 THR A CA 1
ATOM 557 C C . THR A 1 74 ? 13.581 6.203 -8.743 1.00 88.44 74 THR A C 1
ATOM 559 O O . THR A 1 74 ? 13.099 7.324 -8.927 1.00 88.44 74 THR A O 1
ATOM 562 N N . LEU A 1 75 ? 12.814 5.170 -8.374 1.00 91.50 75 LEU A N 1
ATOM 563 C CA . LEU A 1 75 ? 11.356 5.254 -8.278 1.00 91.50 75 LEU A CA 1
ATOM 564 C C . LEU A 1 75 ? 10.872 5.946 -6.991 1.00 91.50 75 LEU A C 1
ATOM 566 O O . LEU A 1 75 ? 9.985 6.801 -7.050 1.00 91.50 75 LEU A O 1
ATOM 570 N N . PHE A 1 76 ? 11.454 5.602 -5.840 1.00 92.25 76 PHE A N 1
ATOM 571 C CA . PHE A 1 76 ? 10.969 5.977 -4.504 1.00 92.25 76 PHE A CA 1
ATOM 572 C C . PHE A 1 76 ? 11.818 7.037 -3.786 1.00 92.25 76 PHE A C 1
ATOM 574 O O . PHE A 1 76 ? 11.391 7.547 -2.744 1.00 92.25 76 PHE A O 1
ATOM 581 N N . GLY A 1 77 ? 12.980 7.398 -4.331 1.00 88.00 77 GLY A N 1
ATOM 582 C CA . GLY A 1 77 ? 13.913 8.377 -3.770 1.00 88.00 77 GLY A CA 1
ATOM 583 C C . GLY A 1 77 ? 14.912 7.792 -2.764 1.00 88.00 77 GLY A C 1
ATOM 584 O O . GLY A 1 77 ? 14.790 6.645 -2.321 1.00 88.00 77 GLY A O 1
ATOM 585 N N . ILE A 1 78 ? 15.880 8.629 -2.380 1.00 81.81 78 ILE A N 1
ATOM 586 C CA . ILE A 1 78 ? 16.974 8.337 -1.436 1.00 81.81 78 ILE A CA 1
ATOM 587 C C . ILE A 1 78 ? 16.817 9.246 -0.209 1.00 81.81 78 ILE A C 1
ATOM 589 O O . ILE A 1 78 ? 16.364 10.385 -0.330 1.00 81.81 78 ILE A O 1
ATOM 593 N N . ALA A 1 79 ? 17.178 8.771 0.983 1.00 70.25 79 ALA A N 1
ATOM 594 C CA . ALA A 1 79 ? 17.126 9.593 2.191 1.00 70.25 79 ALA A CA 1
ATOM 595 C C . ALA A 1 79 ? 18.152 10.747 2.146 1.00 70.25 79 ALA A C 1
ATOM 597 O O . ALA A 1 79 ? 19.290 10.565 1.725 1.00 70.25 79 ALA A O 1
ATOM 598 N N . ALA A 1 80 ? 17.784 11.930 2.656 1.00 63.31 80 ALA A N 1
ATOM 599 C CA . ALA A 1 80 ? 18.609 13.147 2.585 1.00 63.31 80 ALA A CA 1
ATOM 600 C C . ALA A 1 80 ? 20.021 13.013 3.196 1.00 63.31 80 ALA A C 1
ATOM 602 O O . ALA A 1 80 ? 20.953 13.657 2.734 1.00 63.31 80 ALA A O 1
ATOM 603 N N . LYS A 1 81 ? 20.210 12.146 4.201 1.00 56.47 81 LYS A N 1
ATOM 604 C CA . LYS A 1 81 ? 21.528 11.891 4.824 1.00 56.47 81 LYS A CA 1
ATOM 605 C C . LYS A 1 81 ? 22.500 11.100 3.935 1.00 56.47 81 LYS A C 1
ATOM 607 O O . LYS A 1 81 ? 23.619 10.844 4.360 1.00 56.47 81 LYS A O 1
ATOM 612 N N . GLN A 1 82 ? 22.056 10.662 2.762 1.00 55.59 82 GLN A N 1
ATOM 613 C CA . GLN A 1 82 ? 22.781 9.758 1.868 1.00 55.59 82 GLN A CA 1
ATOM 614 C C . GLN A 1 82 ? 22.946 10.347 0.461 1.00 55.59 82 GLN A C 1
ATOM 616 O O . GLN A 1 82 ? 23.232 9.612 -0.478 1.00 55.59 82 GLN A O 1
ATOM 621 N N . GLN A 1 83 ? 22.734 11.655 0.286 1.00 56.56 83 GLN A N 1
ATOM 622 C CA . GLN A 1 83 ? 22.989 12.291 -1.003 1.00 56.56 83 GLN A CA 1
ATOM 623 C C . GLN A 1 83 ? 24.504 12.313 -1.265 1.00 56.56 83 GLN A C 1
ATOM 625 O O . GLN A 1 83 ? 25.235 12.867 -0.443 1.00 56.56 83 GLN A O 1
ATOM 630 N N . PRO A 1 84 ? 24.991 11.735 -2.379 1.00 54.81 84 PRO A N 1
ATOM 631 C CA . PRO A 1 84 ? 26.359 11.987 -2.807 1.00 54.81 84 PRO A CA 1
ATOM 632 C C . PRO A 1 84 ? 26.519 13.487 -3.091 1.00 54.81 84 PRO A C 1
ATOM 634 O O . PRO A 1 84 ? 25.592 14.117 -3.608 1.00 54.81 84 PRO A O 1
ATOM 637 N N . GLU A 1 85 ? 27.670 14.068 -2.746 1.00 52.53 85 GLU A N 1
ATOM 638 C CA . GLU A 1 85 ? 28.023 15.434 -3.150 1.00 52.53 85 GLU A CA 1
ATOM 639 C C . GLU A 1 85 ? 28.196 15.461 -4.676 1.00 52.53 85 GLU A C 1
ATOM 641 O O . GLU A 1 85 ? 29.274 15.207 -5.207 1.00 52.53 85 GLU A O 1
ATOM 646 N N . ILE A 1 86 ? 27.103 15.693 -5.403 1.00 56.31 86 ILE A N 1
ATOM 647 C CA . ILE A 1 86 ? 27.133 15.853 -6.858 1.00 56.31 86 ILE A CA 1
ATOM 648 C C . ILE A 1 86 ? 27.395 17.326 -7.173 1.00 56.31 86 ILE A C 1
ATOM 650 O O . ILE A 1 86 ? 26.692 18.204 -6.670 1.00 56.31 86 ILE A O 1
ATOM 654 N N . GLN A 1 87 ? 28.392 17.591 -8.020 1.00 52.66 87 GLN A N 1
ATOM 655 C CA . GLN A 1 87 ? 28.725 18.937 -8.489 1.00 52.66 87 GLN A CA 1
ATOM 656 C C . GLN A 1 87 ? 27.536 19.538 -9.266 1.00 52.66 87 GLN A C 1
ATOM 658 O O . GLN A 1 87 ? 26.899 18.858 -10.073 1.00 52.66 87 GLN A O 1
ATOM 663 N N . GLU A 1 88 ? 27.224 20.819 -9.032 1.00 53.72 88 GLU A N 1
ATOM 664 C CA . GLU A 1 88 ? 26.062 21.513 -9.625 1.00 53.72 88 GLU A CA 1
ATOM 665 C C . GLU A 1 88 ? 26.018 21.459 -11.164 1.00 53.72 88 GLU A C 1
ATOM 667 O O . GLU A 1 88 ? 24.939 21.521 -11.757 1.00 53.72 88 GLU A O 1
ATOM 672 N N . GLU A 1 89 ? 27.167 21.281 -11.816 1.00 48.84 89 GLU A N 1
ATOM 673 C CA . GLU A 1 89 ? 27.293 21.185 -13.274 1.00 48.84 89 GLU A CA 1
ATOM 674 C C . GLU A 1 89 ? 26.701 19.882 -13.855 1.00 48.84 89 GLU A C 1
ATOM 676 O O . GLU A 1 89 ? 26.122 19.897 -14.947 1.00 48.84 89 GLU A O 1
ATOM 681 N N . ASP A 1 90 ? 26.756 18.766 -13.118 1.00 51.41 90 ASP A N 1
ATOM 682 C CA . ASP A 1 90 ? 26.179 17.478 -13.540 1.00 51.41 90 ASP A CA 1
ATOM 683 C C . ASP A 1 90 ? 24.658 17.428 -13.311 1.00 51.41 90 ASP A C 1
ATOM 685 O O . ASP A 1 90 ? 23.915 16.840 -14.105 1.00 51.41 90 ASP A O 1
ATOM 689 N N . LEU A 1 91 ? 24.171 18.138 -12.285 1.00 49.44 91 LEU A N 1
ATOM 690 C CA . LEU A 1 91 ? 22.743 18.354 -12.003 1.00 49.44 91 LEU A CA 1
ATOM 691 C C . LEU A 1 91 ? 22.036 19.195 -13.081 1.00 49.44 91 LEU A C 1
ATOM 693 O O . LEU A 1 91 ? 20.813 19.134 -13.209 1.00 49.44 91 LEU A O 1
ATOM 697 N N . GLN A 1 92 ? 22.783 19.995 -13.850 1.00 44.56 92 GLN A N 1
ATOM 698 C CA . GLN A 1 92 ? 22.245 20.787 -14.962 1.00 44.56 92 GLN A CA 1
ATOM 699 C C . GLN A 1 92 ? 22.212 20.008 -16.288 1.00 44.56 92 GLN A C 1
ATOM 701 O O . GLN A 1 92 ? 21.368 20.293 -17.139 1.00 44.56 92 GLN A O 1
ATOM 706 N N . LYS A 1 93 ? 23.081 19.002 -16.464 1.00 46.38 93 LYS A N 1
ATOM 707 C CA . LYS A 1 93 ? 23.110 18.126 -17.655 1.00 46.38 93 LYS A CA 1
ATOM 708 C C . LYS A 1 93 ? 22.155 16.935 -17.541 1.00 46.38 93 LYS A C 1
ATOM 710 O O . LYS A 1 93 ? 21.568 16.520 -18.541 1.00 46.38 93 LYS A O 1
ATOM 715 N N . CYS A 1 94 ? 21.946 16.427 -16.329 1.00 42.53 94 CYS A N 1
ATOM 716 C CA . CYS A 1 94 ? 20.974 15.388 -16.015 1.00 42.53 94 CYS A CA 1
ATOM 717 C C . CYS A 1 94 ? 19.806 16.005 -15.231 1.00 42.53 94 CYS A C 1
ATOM 719 O O . CYS A 1 94 ? 19.989 16.438 -14.104 1.00 42.53 94 CYS A O 1
ATOM 721 N N . ASN A 1 95 ? 18.572 15.967 -15.753 1.00 50.84 95 ASN A N 1
ATOM 722 C CA . ASN A 1 95 ? 17.346 16.396 -15.032 1.00 50.84 95 ASN A CA 1
ATOM 723 C C . ASN A 1 95 ? 17.029 15.572 -13.750 1.00 50.84 95 ASN A C 1
ATOM 725 O O . ASN A 1 95 ? 15.945 15.686 -13.171 1.00 50.84 95 ASN A O 1
ATOM 729 N N . TYR A 1 96 ? 17.957 14.725 -13.308 1.00 51.88 96 TYR A N 1
ATOM 730 C CA . TYR A 1 96 ? 17.868 13.886 -12.126 1.00 51.88 96 TYR A CA 1
ATOM 731 C C . TYR A 1 96 ? 18.350 14.673 -10.903 1.00 51.88 96 TYR A C 1
ATOM 733 O O . TYR A 1 96 ? 19.523 15.012 -10.804 1.00 51.88 96 TYR A O 1
ATOM 741 N N . LYS A 1 97 ? 17.444 14.959 -9.960 1.00 55.53 97 LYS A N 1
ATOM 742 C CA . LYS A 1 97 ? 17.806 15.467 -8.627 1.00 55.53 97 LYS A CA 1
ATOM 743 C C . LYS A 1 97 ? 17.866 14.280 -7.656 1.00 55.53 97 LYS A C 1
ATOM 745 O O . LYS A 1 97 ? 16.790 13.800 -7.280 1.00 55.53 97 LYS A O 1
ATOM 750 N N . PRO A 1 98 ? 19.059 13.819 -7.238 1.00 53.31 98 PRO A N 1
ATOM 751 C CA . PRO A 1 98 ? 19.195 12.719 -6.290 1.00 53.31 98 PRO A CA 1
ATOM 752 C C . PRO A 1 98 ? 18.448 13.030 -4.988 1.00 53.31 98 PRO A C 1
ATOM 754 O O . PRO A 1 98 ? 18.483 14.154 -4.487 1.00 53.31 98 PRO A O 1
ATOM 757 N N . GLY A 1 99 ? 17.756 12.037 -4.430 1.00 64.81 99 GLY A N 1
ATOM 758 C CA . GLY A 1 99 ? 17.045 12.152 -3.148 1.00 64.81 99 GLY A CA 1
ATOM 759 C C . GLY A 1 99 ? 15.547 12.455 -3.242 1.00 64.81 99 GLY A C 1
ATOM 760 O O . GLY A 1 99 ? 14.812 12.174 -2.300 1.00 64.81 99 GLY A O 1
ATOM 761 N N . LEU A 1 100 ? 15.043 12.943 -4.379 1.00 76.56 100 LEU A N 1
ATOM 762 C CA . LEU A 1 100 ? 13.602 13.129 -4.577 1.00 76.56 100 LEU A CA 1
ATOM 763 C C . LEU A 1 100 ? 13.015 12.008 -5.434 1.00 76.56 100 LEU A C 1
ATOM 765 O O . LEU A 1 100 ? 13.427 11.789 -6.566 1.00 76.56 100 LEU A O 1
ATOM 769 N N . SER A 1 101 ? 11.991 11.362 -4.893 1.00 88.00 101 SER A N 1
ATOM 770 C CA . SER A 1 101 ? 11.235 10.293 -5.545 1.00 88.00 101 SER A CA 1
ATOM 771 C C . SER A 1 101 ? 10.628 10.693 -6.893 1.00 88.00 101 SER A C 1
ATOM 773 O O . SER A 1 101 ? 10.070 11.787 -7.018 1.00 88.00 101 SER A O 1
ATOM 775 N N . ALA A 1 102 ? 10.642 9.777 -7.867 1.00 92.75 102 ALA A N 1
ATOM 776 C CA . ALA A 1 102 ? 9.873 9.915 -9.104 1.00 92.75 102 ALA A CA 1
ATOM 777 C C . ALA A 1 102 ? 8.374 9.627 -8.897 1.00 92.75 102 ALA A C 1
ATOM 779 O O . ALA A 1 102 ? 7.546 10.245 -9.563 1.00 92.75 102 ALA A O 1
ATOM 780 N N . LEU A 1 103 ? 8.029 8.731 -7.963 1.00 95.44 103 LEU A N 1
ATOM 781 C CA . LEU A 1 103 ? 6.651 8.379 -7.609 1.00 95.44 103 LEU A CA 1
ATOM 782 C C . LEU A 1 103 ? 6.134 9.203 -6.416 1.00 95.44 103 LEU A C 1
ATOM 784 O O . LEU A 1 103 ? 6.749 9.212 -5.342 1.00 95.44 103 LEU A O 1
ATOM 788 N N . SER A 1 104 ? 4.983 9.849 -6.559 1.00 95.25 104 SER A N 1
ATOM 789 C CA . SER A 1 104 ? 4.194 10.379 -5.443 1.00 95.25 104 SER A CA 1
ATOM 790 C C . SER A 1 104 ? 2.906 9.584 -5.276 1.00 95.25 104 SER A C 1
ATOM 792 O O . SER A 1 104 ? 2.386 9.011 -6.232 1.00 95.25 104 SER A O 1
ATOM 794 N N . VAL A 1 105 ? 2.436 9.525 -4.035 1.00 97.00 105 VAL A N 1
ATOM 795 C CA . VAL A 1 105 ? 1.228 8.807 -3.639 1.00 97.00 105 VAL A CA 1
ATOM 796 C C . VAL A 1 105 ? 0.438 9.745 -2.751 1.00 97.00 105 VAL A C 1
ATOM 798 O O . VAL A 1 105 ? 0.996 10.242 -1.767 1.00 97.00 105 VAL A O 1
ATOM 801 N N . ASP A 1 106 ? -0.811 9.990 -3.119 1.00 96.88 106 ASP A N 1
ATOM 802 C CA . ASP A 1 106 ? -1.700 10.849 -2.349 1.00 96.88 106 ASP A CA 1
ATOM 803 C C . ASP A 1 106 ? -2.305 10.074 -1.172 1.00 96.88 106 ASP A C 1
ATOM 805 O O . ASP A 1 106 ? -2.333 8.839 -1.156 1.00 96.88 106 ASP A O 1
ATOM 809 N N . ASP A 1 107 ? -2.773 10.804 -0.161 1.00 96.56 107 ASP A N 1
ATOM 810 C CA . ASP A 1 107 ? -3.567 10.208 0.908 1.00 96.56 107 ASP A CA 1
ATOM 811 C C . ASP A 1 107 ? -4.888 9.694 0.326 1.00 96.56 107 ASP A C 1
ATOM 813 O O . ASP A 1 107 ? -5.578 10.398 -0.411 1.00 96.56 107 ASP A O 1
ATOM 817 N N . CYS A 1 108 ? -5.242 8.460 0.671 1.00 95.81 108 CYS A N 1
ATOM 818 C CA . CYS A 1 108 ? -6.482 7.829 0.242 1.00 95.81 108 CYS A CA 1
ATOM 819 C C . CYS A 1 108 ? -7.451 7.797 1.425 1.00 95.81 108 CYS A C 1
ATOM 821 O O . CYS A 1 108 ? -7.111 7.314 2.510 1.00 95.81 108 CYS A O 1
ATOM 823 N N . TYR A 1 109 ? -8.653 8.330 1.231 1.00 95.75 109 TYR A N 1
ATOM 824 C CA . TYR A 1 109 ? -9.662 8.419 2.279 1.00 95.75 109 TYR A CA 1
ATOM 825 C C . TYR A 1 109 ? -10.784 7.422 2.039 1.00 95.75 109 TYR A C 1
ATOM 827 O O . TYR A 1 109 ? -11.055 7.017 0.911 1.00 95.75 109 TYR A O 1
ATOM 835 N N . ASN A 1 110 ? -11.476 7.035 3.105 1.00 94.25 110 ASN A N 1
ATOM 836 C CA . ASN A 1 110 ? -12.701 6.274 2.932 1.00 94.25 110 ASN A CA 1
ATOM 837 C C . ASN A 1 110 ? -13.815 7.167 2.357 1.00 94.25 110 ASN A C 1
ATOM 839 O O . ASN A 1 110 ? -13.879 8.373 2.640 1.00 94.25 110 ASN A O 1
ATOM 843 N N . VAL A 1 111 ? -14.718 6.555 1.590 1.00 93.25 111 VAL A N 1
ATOM 844 C CA . VAL A 1 111 ? -15.817 7.264 0.910 1.00 93.25 111 VAL A CA 1
ATOM 845 C C . VAL A 1 111 ? -16.769 7.914 1.923 1.00 93.25 111 VAL A C 1
ATOM 847 O O . VAL A 1 111 ? -17.240 9.037 1.743 1.00 93.25 111 VAL A O 1
ATOM 850 N N . GLN A 1 112 ? -17.033 7.227 3.035 1.00 92.06 112 GLN A N 1
ATOM 851 C CA . GLN A 1 112 ? -17.977 7.676 4.056 1.00 92.06 112 GLN A CA 1
ATOM 852 C C . GLN A 1 112 ? -17.341 8.645 5.060 1.00 92.06 112 GLN A C 1
ATOM 854 O O . GLN A 1 112 ? -16.559 8.251 5.923 1.00 92.06 112 GLN A O 1
ATOM 859 N N .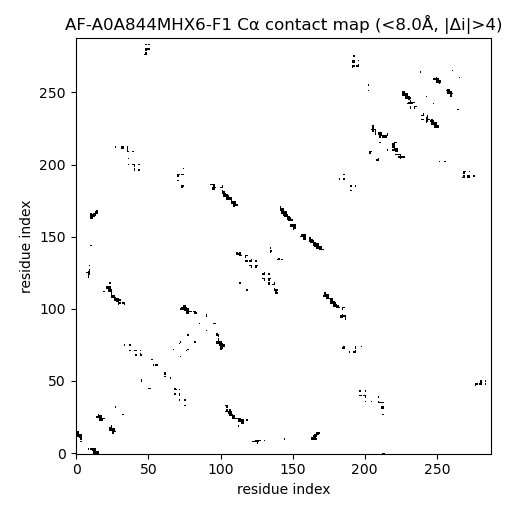 LYS A 1 113 ? -17.742 9.913 5.027 1.00 93.38 113 LYS A N 1
ATOM 860 C CA . LYS A 1 113 ? -17.259 10.922 5.978 1.00 93.38 113 LYS A CA 1
ATOM 861 C C . LYS A 1 113 ? -18.090 10.934 7.266 1.00 93.38 113 LYS A C 1
ATOM 863 O O . LYS A 1 113 ? -19.310 10.795 7.239 1.00 93.38 113 LYS A O 1
ATOM 868 N N . ILE A 1 114 ? -17.434 11.125 8.403 1.00 94.19 114 ILE A N 1
ATOM 869 C CA . ILE A 1 114 ? -18.007 11.142 9.752 1.00 94.19 114 ILE A CA 1
ATOM 870 C C . ILE A 1 114 ? -18.039 12.584 10.262 1.00 94.19 114 ILE A C 1
ATOM 872 O O . ILE A 1 114 ? -17.060 13.318 10.154 1.00 94.19 114 ILE A O 1
ATOM 876 N N . GLU A 1 115 ? -19.142 13.011 10.871 1.00 95.12 115 GLU A N 1
ATOM 877 C CA . GLU A 1 115 ? -19.164 14.301 11.567 1.00 95.12 115 GLU A CA 1
ATOM 878 C C . GLU A 1 115 ? -18.200 14.287 12.768 1.00 95.12 115 GLU A C 1
ATOM 880 O O . GLU A 1 115 ? -18.219 13.319 13.538 1.00 95.12 115 GLU A O 1
ATOM 885 N N . PRO A 1 116 ? -17.429 15.363 13.017 1.00 94.44 116 PRO A N 1
ATOM 886 C CA . PRO A 1 116 ? -16.460 15.397 14.113 1.00 94.44 116 PRO A CA 1
ATOM 887 C C . PRO A 1 116 ? -17.061 15.049 15.479 1.00 94.44 116 PRO A C 1
ATOM 889 O O . PRO A 1 116 ? -16.464 14.292 16.234 1.00 94.44 116 PRO A O 1
ATOM 892 N N . LYS A 1 117 ? -18.285 15.515 15.772 1.00 94.31 117 LYS A N 1
ATOM 893 C CA . LYS A 1 117 ? -18.990 15.201 17.029 1.00 94.31 117 LYS A CA 1
ATOM 894 C C . LYS A 1 117 ? -19.281 13.708 17.192 1.00 94.31 117 LYS A C 1
ATOM 896 O O . LYS A 1 117 ? -19.148 13.181 18.288 1.00 94.31 117 LYS A O 1
ATOM 901 N N . LYS A 1 118 ? -19.664 13.028 16.106 1.00 93.81 118 LYS A N 1
ATOM 902 C CA . LYS A 1 118 ? -19.953 11.586 16.121 1.00 93.81 118 LYS A CA 1
ATOM 903 C C . LYS A 1 118 ? -18.677 10.776 16.326 1.00 93.81 118 LYS A C 1
ATOM 905 O O . LYS A 1 118 ? -18.699 9.801 17.066 1.00 93.81 118 LYS A O 1
ATOM 910 N N . TRP A 1 119 ? -17.573 11.194 15.701 1.00 93.31 119 TRP A N 1
ATOM 911 C CA . TRP A 1 119 ? -16.268 10.575 15.930 1.00 93.31 119 TRP A CA 1
ATOM 912 C C . TRP A 1 119 ? -15.768 10.808 17.359 1.00 93.31 119 TRP A C 1
ATOM 914 O O . TRP A 1 119 ? -15.287 9.874 17.991 1.00 93.31 119 TRP A O 1
ATOM 924 N N . GLN A 1 120 ? -15.973 12.009 17.903 1.00 91.94 120 GLN A N 1
ATOM 925 C CA . GLN A 1 120 ? -15.638 12.317 19.292 1.00 91.94 120 GLN A CA 1
ATOM 926 C C . GLN A 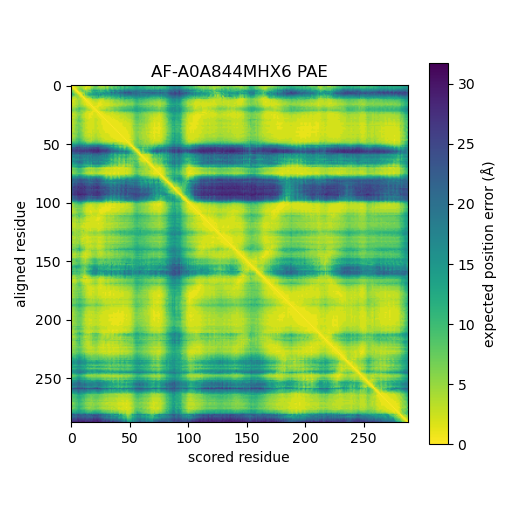1 120 ? -16.372 11.386 20.270 1.00 91.94 120 GLN A C 1
ATOM 928 O O . GLN A 1 120 ? -15.762 10.853 21.185 1.00 91.94 120 GLN A O 1
ATOM 933 N N . SER A 1 121 ? -17.655 11.087 20.035 1.00 92.25 121 SER A N 1
ATOM 934 C CA . SER A 1 121 ? -18.383 10.107 20.857 1.00 92.25 121 SER A CA 1
ATOM 935 C C . SER A 1 121 ? -17.798 8.689 20.796 1.00 92.25 121 SER A C 1
ATOM 937 O O . SER A 1 121 ? -17.974 7.928 21.741 1.00 92.25 121 SER A O 1
ATOM 939 N N . VAL A 1 122 ? -17.124 8.314 19.702 1.00 91.06 122 VAL A N 1
ATOM 940 C CA . VAL A 1 122 ? -16.427 7.020 19.585 1.00 91.06 122 VAL A CA 1
ATOM 941 C C . VAL A 1 122 ? -15.143 7.033 20.409 1.00 91.06 122 VAL A C 1
ATOM 943 O O . VAL A 1 122 ? -14.859 6.056 21.096 1.00 91.06 122 VAL A O 1
ATOM 946 N N . THR A 1 123 ? -14.381 8.128 20.360 1.00 89.75 123 THR A N 1
ATOM 947 C CA . THR A 1 123 ? -13.138 8.265 21.132 1.00 89.75 123 THR A CA 1
ATOM 948 C C . THR A 1 123 ? -13.387 8.467 22.623 1.00 89.75 123 THR A C 1
ATOM 950 O O . THR A 1 123 ? -12.578 8.036 23.428 1.00 89.75 123 THR A O 1
ATOM 953 N N . ASP A 1 124 ? -14.508 9.075 23.007 1.00 90.50 124 ASP A N 1
ATOM 954 C CA . ASP A 1 124 ? -14.835 9.335 24.415 1.00 90.50 124 ASP A CA 1
ATOM 955 C C . ASP A 1 124 ? -15.472 8.119 25.113 1.00 90.50 124 ASP A C 1
ATOM 957 O O . ASP A 1 124 ? -15.691 8.141 26.322 1.00 90.50 124 ASP A O 1
ATOM 961 N N . ALA A 1 125 ? -15.799 7.057 24.369 1.00 89.44 125 ALA A N 1
ATOM 962 C CA . ALA A 1 125 ? -16.454 5.879 24.920 1.00 89.44 125 ALA A CA 1
ATOM 963 C C . ALA A 1 125 ? -15.537 5.120 25.892 1.00 89.44 125 ALA A C 1
ATOM 965 O O . ALA A 1 125 ? -14.448 4.657 25.525 1.00 89.44 125 ALA A O 1
ATOM 966 N N . THR A 1 126 ? -16.026 4.893 27.112 1.00 88.31 126 THR A N 1
ATOM 967 C CA . THR A 1 126 ? -15.253 4.263 28.201 1.00 88.31 126 THR A CA 1
ATOM 968 C C . THR A 1 126 ? -15.588 2.788 28.422 1.00 88.31 126 THR A C 1
ATOM 970 O O . THR A 1 126 ? -14.814 2.054 29.033 1.00 88.31 126 THR A O 1
ATOM 973 N N . ASN A 1 127 ? -16.724 2.326 27.892 1.00 89.44 127 ASN A N 1
ATOM 974 C CA . ASN A 1 127 ? -17.102 0.916 27.882 1.00 89.44 127 ASN A CA 1
ATOM 975 C C . ASN A 1 127 ? -17.631 0.444 26.515 1.00 89.44 127 ASN A C 1
ATOM 977 O O . ASN A 1 127 ? -18.054 1.225 25.660 1.00 89.44 127 ASN A O 1
ATOM 981 N N . SER A 1 128 ? -17.671 -0.880 26.320 1.00 87.94 128 SER A N 1
ATOM 982 C CA . SER A 1 128 ? -18.102 -1.504 25.059 1.00 87.94 128 SER A CA 1
ATOM 983 C C . SER A 1 128 ? -19.541 -1.169 24.648 1.00 87.94 128 SER A C 1
ATOM 985 O O . SER A 1 128 ? -19.842 -1.161 23.454 1.00 87.94 128 SER A O 1
ATOM 987 N N . GLN A 1 129 ? -20.441 -0.884 25.596 1.00 90.50 129 GLN A N 1
ATOM 988 C CA . GLN A 1 129 ? -21.827 -0.529 25.281 1.00 90.50 129 GLN A CA 1
ATOM 989 C C . GLN A 1 129 ? -21.931 0.899 24.728 1.00 90.50 129 GLN A C 1
ATOM 991 O O . GLN A 1 129 ? -22.611 1.118 23.719 1.00 90.50 129 GLN A O 1
ATOM 996 N N . GLU A 1 130 ? -21.223 1.849 25.339 1.00 92.06 130 GLU A N 1
ATOM 997 C CA . GLU A 1 130 ? -21.064 3.216 24.835 1.00 92.06 130 GLU A CA 1
ATOM 998 C C . GLU A 1 130 ? -20.413 3.214 23.456 1.00 92.06 130 GLU A C 1
ATOM 1000 O O . GLU A 1 130 ? -20.966 3.800 22.525 1.00 92.06 130 GLU A O 1
ATOM 1005 N N . LEU A 1 131 ? -19.308 2.474 23.294 1.00 90.62 131 LEU A N 1
ATOM 1006 C CA . LEU A 1 131 ? -18.590 2.379 22.025 1.00 90.62 131 LEU A CA 1
ATOM 1007 C C . LEU A 1 131 ? -19.508 1.857 20.918 1.00 90.62 131 LEU A C 1
ATOM 1009 O O . LEU A 1 131 ? -19.610 2.459 19.850 1.00 90.62 131 LEU A O 1
ATOM 1013 N N . ARG A 1 132 ? -20.240 0.771 21.184 1.00 90.50 132 ARG A N 1
ATOM 1014 C CA . ARG A 1 132 ? -21.191 0.206 20.220 1.00 90.50 132 ARG A CA 1
ATOM 1015 C C . ARG A 1 132 ? -22.302 1.195 19.869 1.00 90.50 132 ARG A C 1
ATOM 1017 O O . ARG A 1 132 ? -22.687 1.288 18.706 1.00 90.50 132 ARG A O 1
ATOM 1024 N N . THR A 1 133 ? -22.807 1.940 20.848 1.00 92.38 133 THR A N 1
ATOM 1025 C CA . THR A 1 133 ? -23.844 2.958 20.626 1.00 92.38 133 THR A CA 1
ATOM 1026 C C . THR A 1 133 ? -23.312 4.115 19.779 1.00 92.38 133 THR A C 1
ATOM 1028 O O . THR A 1 133 ? -23.977 4.537 18.834 1.00 92.38 133 THR A O 1
ATOM 1031 N N . ALA A 1 134 ? -22.094 4.584 20.055 1.00 92.44 134 ALA A N 1
ATOM 1032 C CA . ALA A 1 134 ? -21.434 5.627 19.281 1.00 92.44 134 ALA A CA 1
ATOM 1033 C C . ALA A 1 134 ? -21.176 5.184 17.832 1.00 92.44 134 ALA A C 1
ATOM 1035 O O . ALA A 1 134 ? -21.551 5.899 16.902 1.00 92.44 134 ALA A O 1
ATOM 1036 N N . LEU A 1 135 ? -20.638 3.977 17.622 1.00 91.75 135 LEU A N 1
ATOM 1037 C CA . LEU A 1 135 ? -20.420 3.394 16.291 1.00 91.75 135 LEU A CA 1
ATOM 1038 C C . LEU A 1 135 ? -21.734 3.199 15.523 1.00 91.75 135 LEU A C 1
ATOM 1040 O O . LEU A 1 135 ? -21.820 3.499 14.334 1.00 91.75 135 LEU A O 1
ATOM 1044 N N . ASN A 1 136 ? -22.810 2.803 16.206 1.00 90.94 136 ASN A N 1
ATOM 1045 C CA . ASN A 1 136 ? -24.142 2.727 15.605 1.00 90.94 136 ASN A CA 1
ATOM 1046 C C . ASN A 1 136 ? -24.671 4.089 15.124 1.00 90.94 136 ASN A C 1
ATOM 1048 O O . ASN A 1 136 ? -25.577 4.108 14.291 1.00 90.94 136 ASN A O 1
ATOM 1052 N N . ASN A 1 137 ? -24.092 5.206 15.562 1.00 92.19 137 ASN A N 1
ATOM 1053 C CA . ASN A 1 137 ? -24.447 6.549 15.105 1.00 92.19 137 ASN A CA 1
ATOM 1054 C C . ASN A 1 137 ? -23.504 7.100 14.017 1.00 92.19 137 ASN A C 1
ATOM 1056 O O . ASN A 1 137 ? -23.794 8.157 13.451 1.00 92.19 137 ASN A O 1
ATOM 1060 N N . THR A 1 138 ? -22.409 6.408 13.679 1.00 91.94 138 THR A N 1
ATOM 1061 C CA . THR A 1 138 ? -21.517 6.777 12.564 1.00 91.94 138 THR A CA 1
ATOM 1062 C C . THR A 1 138 ? -21.972 6.118 11.253 1.00 91.94 138 THR A C 1
ATOM 1064 O O . THR A 1 138 ? -22.713 5.132 11.286 1.00 91.94 138 THR A O 1
ATOM 1067 N N . PRO A 1 139 ? -21.572 6.628 10.076 1.00 90.12 139 PRO A N 1
ATOM 1068 C CA . PRO A 1 139 ? -21.869 5.954 8.810 1.00 90.12 139 PRO A CA 1
ATOM 1069 C C . PRO A 1 139 ? -21.073 4.652 8.618 1.00 90.12 139 PRO A C 1
ATOM 1071 O O . PRO A 1 139 ? -21.545 3.764 7.915 1.00 90.12 139 PRO A O 1
ATOM 1074 N N . ILE A 1 140 ? -19.926 4.505 9.290 1.00 87.56 140 ILE A N 1
ATOM 1075 C CA . ILE A 1 140 ? -19.034 3.350 9.146 1.00 87.56 140 ILE A CA 1
ATOM 1076 C C . ILE A 1 140 ? -19.505 2.213 10.056 1.00 87.56 140 ILE A C 1
ATOM 1078 O O . ILE A 1 140 ? -19.164 2.154 11.238 1.00 87.56 140 ILE A O 1
ATOM 1082 N N . LYS A 1 141 ? -20.304 1.298 9.500 1.00 86.12 141 LYS A N 1
ATOM 1083 C CA . LYS A 1 141 ? -20.892 0.177 10.255 1.00 86.12 141 LYS A CA 1
ATOM 1084 C C . LYS A 1 141 ? -19.971 -1.027 10.377 1.00 86.12 141 LYS A C 1
ATOM 1086 O O . LYS A 1 141 ? -20.098 -1.797 11.323 1.00 86.12 141 LYS A O 1
ATOM 1091 N N . GLN A 1 142 ? -19.056 -1.192 9.435 1.00 90.25 142 GLN A N 1
ATOM 1092 C CA . GLN A 1 142 ? -18.190 -2.356 9.319 1.00 90.25 142 GLN A CA 1
ATOM 1093 C C . GLN A 1 142 ? -16.947 -2.189 10.199 1.00 90.25 142 GLN A C 1
ATOM 1095 O O . GLN A 1 142 ? -15.816 -2.077 9.728 1.00 90.25 142 GLN A O 1
ATOM 1100 N N . THR A 1 143 ? -17.186 -2.107 11.505 1.00 90.62 143 THR A N 1
ATOM 1101 C CA . THR A 1 143 ? -16.138 -2.028 12.522 1.00 90.62 143 THR A CA 1
ATOM 1102 C C . THR A 1 143 ? -16.382 -3.062 13.612 1.00 90.62 143 THR A C 1
ATOM 1104 O O . THR A 1 143 ? -17.528 -3.372 13.945 1.00 90.62 143 THR A O 1
ATOM 1107 N N . GLN A 1 144 ? -15.307 -3.626 14.153 1.00 89.62 144 GLN A N 1
ATOM 1108 C CA . GLN A 1 144 ? -15.360 -4.626 15.214 1.00 89.62 144 GLN A CA 1
ATOM 1109 C C . GLN A 1 144 ? -14.368 -4.275 16.317 1.00 89.62 144 GLN A C 1
ATOM 1111 O O . GLN A 1 144 ? -13.206 -3.993 16.045 1.00 89.62 144 GLN A O 1
ATOM 1116 N N . GLN A 1 145 ? -14.815 -4.322 17.573 1.00 91.44 145 GLN A N 1
ATOM 1117 C CA . GLN A 1 145 ? -13.896 -4.366 18.707 1.00 91.44 145 GLN A CA 1
ATOM 1118 C C . GLN A 1 145 ? -13.317 -5.784 18.793 1.00 91.44 145 GLN A C 1
ATOM 1120 O O . GLN A 1 145 ? -14.055 -6.728 19.086 1.00 91.44 145 GLN A O 1
ATOM 1125 N N . ALA A 1 146 ? -12.023 -5.935 18.525 1.00 89.38 146 ALA A N 1
ATOM 1126 C CA . ALA A 1 146 ? -11.311 -7.203 18.616 1.00 89.38 146 ALA A CA 1
ATOM 1127 C C . ALA A 1 146 ? -10.364 -7.204 19.824 1.00 89.38 146 ALA A C 1
ATOM 1129 O O . ALA A 1 146 ? -9.754 -6.191 20.161 1.00 89.38 146 ALA A O 1
ATOM 1130 N N . PHE A 1 147 ? -10.274 -8.351 20.498 1.00 89.31 147 PHE A N 1
ATOM 1131 C CA . PHE A 1 147 ? -9.406 -8.566 21.654 1.00 89.31 147 PHE A CA 1
ATOM 1132 C C . PHE A 1 147 ? -8.278 -9.508 21.259 1.00 89.31 147 PHE A C 1
ATOM 1134 O O . PHE A 1 147 ? -8.516 -10.574 20.691 1.00 89.31 147 PHE A O 1
ATOM 1141 N N . HIS A 1 148 ? -7.053 -9.122 21.590 1.00 87.25 148 HIS A N 1
ATOM 1142 C CA . HIS A 1 148 ? -5.844 -9.854 21.256 1.00 87.25 148 HIS A CA 1
ATOM 1143 C C . HIS A 1 148 ? -5.122 -10.228 22.542 1.00 87.25 148 HIS A C 1
ATOM 1145 O O . HIS A 1 148 ? -4.881 -9.378 23.395 1.00 87.25 148 HIS A O 1
ATOM 1151 N N . VAL A 1 149 ? -4.765 -11.505 22.669 1.00 89.06 149 VAL A N 1
ATOM 1152 C CA . VAL A 1 149 ? -4.018 -12.043 23.809 1.00 89.06 149 VAL A CA 1
ATOM 1153 C C . VAL A 1 149 ? -2.795 -12.790 23.296 1.00 89.06 149 VAL A C 1
ATOM 1155 O O . VAL A 1 149 ? -2.875 -13.530 22.313 1.00 89.06 149 VAL A O 1
ATOM 1158 N N . ALA A 1 150 ? -1.651 -12.604 23.948 1.00 85.44 150 ALA A N 1
ATOM 1159 C CA . ALA A 1 150 ? -0.508 -13.481 23.736 1.00 85.44 150 ALA A CA 1
ATOM 1160 C C . ALA A 1 150 ? -0.572 -14.655 24.715 1.00 85.44 150 ALA A C 1
ATOM 1162 O O . ALA A 1 150 ? -0.846 -14.472 25.899 1.00 85.44 150 ALA A O 1
ATOM 1163 N N . ILE A 1 151 ? -0.307 -15.857 24.211 1.00 87.06 151 ILE A N 1
ATOM 1164 C CA . ILE A 1 151 ? -0.228 -17.075 25.019 1.00 87.06 151 ILE A CA 1
ATOM 1165 C C . ILE A 1 151 ? 1.246 -17.337 25.325 1.00 87.06 151 ILE A C 1
ATOM 1167 O O . ILE A 1 151 ? 2.071 -17.394 24.405 1.00 87.06 151 ILE A O 1
ATOM 1171 N N . ASP A 1 152 ? 1.571 -17.502 26.605 1.00 89.88 152 ASP A N 1
ATOM 1172 C CA . ASP A 1 152 ? 2.886 -17.971 27.025 1.00 89.88 152 ASP A CA 1
ATOM 1173 C C . ASP A 1 152 ? 3.047 -19.443 26.624 1.00 89.88 152 ASP A C 1
ATOM 1175 O O . ASP A 1 152 ? 2.280 -20.319 27.024 1.00 89.88 152 ASP A O 1
ATOM 1179 N N . ARG A 1 153 ? 4.066 -19.717 25.806 1.00 90.81 153 ARG A N 1
ATOM 1180 C CA . ARG A 1 153 ? 4.318 -21.048 25.248 1.00 90.81 153 ARG A CA 1
ATOM 1181 C C . ARG A 1 153 ? 4.813 -22.057 26.283 1.00 90.81 153 ARG A C 1
ATOM 1183 O O . ARG A 1 153 ? 4.730 -23.249 26.004 1.00 90.81 153 ARG A O 1
ATOM 1190 N N . TRP A 1 154 ? 5.334 -21.611 27.428 1.00 91.50 154 TRP A N 1
ATOM 1191 C CA . TRP A 1 154 ? 5.690 -22.513 28.523 1.00 91.50 154 TRP A CA 1
ATOM 1192 C C . TRP A 1 154 ? 4.448 -22.847 29.337 1.00 91.50 154 TRP A C 1
ATOM 1194 O O . TRP A 1 154 ? 4.068 -24.012 29.436 1.00 91.50 154 TRP A O 1
ATOM 1204 N N . THR A 1 155 ? 3.831 -21.841 29.954 1.00 91.38 155 THR A N 1
ATOM 1205 C CA . THR A 1 155 ? 2.764 -22.076 30.934 1.00 91.38 155 THR A CA 1
ATOM 1206 C C . THR A 1 155 ? 1.426 -22.433 30.288 1.00 91.38 155 THR A C 1
ATOM 1208 O O . THR A 1 155 ? 0.555 -22.980 30.959 1.00 91.38 155 THR A O 1
ATOM 1211 N N . GLY A 1 156 ? 1.244 -22.126 28.999 1.00 86.31 156 GLY A N 1
ATOM 1212 C CA . GLY A 1 156 ? -0.038 -22.244 28.303 1.00 86.31 156 GLY A CA 1
ATOM 1213 C C . GLY A 1 156 ? -1.079 -21.216 28.761 1.00 86.31 156 GLY A C 1
ATOM 1214 O O . GLY A 1 156 ? -2.209 -21.240 28.276 1.00 86.31 156 GLY A O 1
ATOM 1215 N N . GLY A 1 157 ? -0.717 -20.325 29.690 1.00 87.19 157 GLY A N 1
ATOM 1216 C CA . GLY A 1 157 ? -1.561 -19.245 30.185 1.00 87.19 157 GLY A CA 1
ATOM 1217 C C . GLY A 1 157 ? -1.490 -17.989 29.316 1.00 87.19 157 GLY A C 1
ATOM 1218 O O . GLY A 1 157 ? -0.715 -17.900 28.360 1.00 87.19 157 GLY A O 1
ATOM 1219 N N . ALA A 1 158 ? -2.303 -16.990 29.663 1.00 84.69 158 ALA A N 1
ATOM 1220 C CA . ALA A 1 158 ? -2.171 -15.656 29.089 1.00 84.69 158 ALA A CA 1
ATOM 1221 C C . ALA A 1 158 ? -0.856 -15.021 29.562 1.00 84.69 158 ALA A C 1
ATOM 1223 O O . ALA A 1 158 ? -0.533 -15.073 30.746 1.00 84.69 158 ALA A O 1
ATOM 1224 N N . ALA A 1 159 ? -0.105 -14.423 28.641 1.00 81.31 159 ALA A N 1
ATOM 1225 C CA . ALA A 1 159 ? 1.096 -13.679 28.979 1.00 81.31 159 ALA A CA 1
ATOM 1226 C C . ALA A 1 159 ? 0.723 -12.327 29.609 1.00 81.31 159 ALA A C 1
ATOM 1228 O O . ALA A 1 159 ? -0.079 -11.567 29.053 1.00 81.31 159 ALA A O 1
ATOM 1229 N N . ASP A 1 160 ? 1.333 -12.019 30.752 1.00 77.00 160 ASP A N 1
ATOM 1230 C CA . ASP A 1 160 ? 1.054 -10.797 31.506 1.00 77.00 160 ASP A CA 1
ATOM 1231 C C . ASP A 1 160 ? 1.359 -9.534 30.692 1.00 77.00 160 ASP A C 1
ATOM 1233 O O . ASP A 1 160 ? 2.432 -9.385 30.109 1.00 77.00 160 ASP A O 1
ATOM 1237 N N . GLY A 1 161 ? 0.404 -8.599 30.662 1.00 75.19 161 GLY A N 1
ATOM 1238 C CA . GLY A 1 161 ? 0.553 -7.311 29.974 1.00 75.19 161 GLY A CA 1
ATOM 1239 C C . GLY A 1 161 ? 0.442 -7.363 28.445 1.00 75.19 161 GLY A C 1
ATOM 1240 O O . GLY A 1 161 ? 0.661 -6.346 27.793 1.00 75.19 161 GLY A O 1
ATOM 1241 N N . PHE A 1 162 ? 0.081 -8.512 27.861 1.00 76.94 162 PHE A N 1
ATOM 1242 C CA . PHE A 1 162 ? -0.090 -8.678 26.410 1.00 76.94 162 PHE A CA 1
ATOM 1243 C C . PHE A 1 162 ? -1.553 -8.789 25.960 1.00 76.94 162 PHE A C 1
ATOM 1245 O O . PHE A 1 162 ? -1.818 -9.208 24.830 1.00 76.94 162 PHE A O 1
ATOM 1252 N N . LEU A 1 163 ? -2.498 -8.413 26.824 1.00 81.81 163 LEU A N 1
ATOM 1253 C CA . LEU A 1 163 ? -3.873 -8.160 26.413 1.00 81.81 163 LEU A CA 1
ATOM 1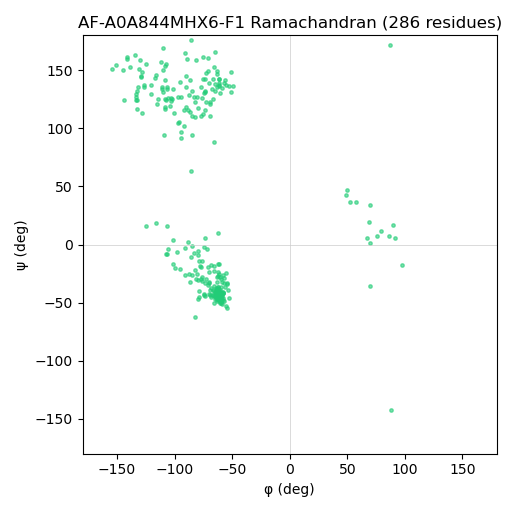254 C C . LEU A 1 163 ? -3.950 -6.744 25.841 1.00 81.81 163 LEU A C 1
ATOM 1256 O O . LEU A 1 163 ? -3.615 -5.784 26.530 1.00 81.81 163 LEU A O 1
ATOM 1260 N N . TYR A 1 164 ? -4.403 -6.623 24.602 1.00 83.56 164 TYR A N 1
ATOM 1261 C CA . TYR A 1 164 ? -4.783 -5.338 24.028 1.00 83.56 164 TYR A CA 1
ATOM 1262 C C . TYR A 1 164 ? -6.018 -5.524 23.158 1.00 83.56 164 TYR A C 1
ATOM 1264 O O . TYR A 1 164 ? -6.321 -6.632 22.702 1.00 83.56 164 TYR A O 1
ATOM 1272 N N . ASN A 1 165 ? -6.737 -4.444 22.904 1.00 87.38 165 ASN A N 1
ATOM 1273 C CA . ASN A 1 165 ? -7.872 -4.469 21.997 1.00 87.38 165 ASN A CA 1
ATOM 1274 C C . ASN A 1 165 ? -7.797 -3.340 20.965 1.00 87.38 165 ASN A C 1
ATOM 1276 O O . ASN A 1 165 ? -7.079 -2.347 21.098 1.00 87.38 165 ASN A O 1
ATOM 1280 N N . ASN A 1 166 ? -8.506 -3.527 19.866 1.00 90.12 166 ASN A N 1
ATOM 1281 C CA . ASN A 1 166 ? -8.484 -2.603 18.750 1.00 90.12 166 ASN A CA 1
ATOM 1282 C C . ASN A 1 166 ? -9.859 -2.511 18.096 1.00 90.12 166 ASN A C 1
ATOM 1284 O O . ASN A 1 166 ? -10.648 -3.454 18.110 1.00 90.12 166 ASN A O 1
ATOM 1288 N N . LEU A 1 167 ? -10.144 -1.343 17.527 1.00 90.88 167 LEU A N 1
ATOM 1289 C CA . LEU A 1 167 ? -11.296 -1.151 16.663 1.00 90.88 167 LEU A CA 1
ATOM 1290 C C . LEU A 1 167 ? -10.872 -1.409 15.216 1.00 90.88 167 LEU A C 1
ATOM 1292 O O . LEU A 1 167 ? -10.227 -0.570 14.589 1.00 90.88 167 LEU A O 1
ATOM 1296 N N . GLU A 1 168 ? -11.216 -2.578 14.698 1.00 90.69 168 GLU A N 1
ATOM 1297 C CA . GLU A 1 168 ? -10.833 -3.031 13.367 1.00 90.69 168 GLU A CA 1
ATOM 1298 C C . GLU A 1 168 ? -11.907 -2.651 12.340 1.00 90.69 168 GLU A C 1
ATOM 1300 O O . GLU A 1 168 ? -13.038 -3.136 12.435 1.00 90.69 168 GLU A O 1
ATOM 1305 N N . PRO A 1 169 ? -11.597 -1.788 11.356 1.00 90.31 169 PRO A N 1
ATOM 1306 C CA . PRO A 1 169 ? -12.445 -1.621 10.188 1.00 90.31 169 PRO A CA 1
ATOM 1307 C C . PRO A 1 169 ? -12.248 -2.797 9.221 1.00 90.31 169 PRO A C 1
ATOM 1309 O O . PRO A 1 169 ? -11.115 -3.170 8.915 1.00 90.31 169 PRO A O 1
ATOM 1312 N N . PHE A 1 170 ? -13.338 -3.346 8.694 1.00 90.19 170 PHE A N 1
ATOM 1313 C CA . PHE A 1 170 ? -13.311 -4.417 7.696 1.00 90.19 170 PHE A CA 1
ATOM 1314 C C . PHE A 1 170 ? -14.233 -4.074 6.529 1.00 90.19 170 PHE A C 1
ATOM 1316 O O . PHE A 1 170 ? -15.211 -3.362 6.706 1.00 90.19 170 PHE A O 1
ATOM 1323 N N . ASN A 1 171 ? -13.925 -4.567 5.327 1.00 90.44 171 ASN A N 1
ATOM 1324 C CA . ASN A 1 171 ? -14.745 -4.335 4.130 1.00 90.44 171 ASN A CA 1
ATOM 1325 C C . ASN A 1 171 ? -15.120 -2.849 3.913 1.00 90.44 171 ASN A C 1
ATOM 1327 O O . ASN A 1 171 ? -16.277 -2.517 3.652 1.00 90.44 171 ASN A O 1
ATOM 1331 N N . ILE A 1 172 ? -14.147 -1.954 4.111 1.00 92.50 172 ILE A N 1
ATOM 1332 C CA . ILE A 1 172 ? -14.319 -0.514 3.910 1.00 92.50 172 ILE A CA 1
ATOM 1333 C C . ILE A 1 172 ? -14.096 -0.179 2.444 1.00 92.50 172 ILE A C 1
ATOM 1335 O O . ILE A 1 172 ? -13.076 -0.558 1.872 1.00 92.50 172 ILE A O 1
ATOM 1339 N N . GLU A 1 173 ? -15.020 0.591 1.881 1.00 93.50 173 GLU A N 1
ATOM 1340 C CA . GLU A 1 173 ? -14.863 1.203 0.567 1.00 93.50 173 GLU A CA 1
ATOM 1341 C C . GLU A 1 173 ? -14.001 2.468 0.665 1.00 93.50 173 GLU A C 1
ATOM 1343 O O . GLU A 1 173 ? -14.260 3.384 1.463 1.00 93.50 173 GLU A O 1
ATOM 1348 N N . TRP A 1 174 ? -12.964 2.501 -0.164 1.00 94.69 174 TRP A N 1
ATOM 1349 C CA . TRP A 1 174 ? -11.994 3.584 -0.251 1.00 94.69 174 TRP A CA 1
ATOM 1350 C C . TRP A 1 174 ? -12.191 4.375 -1.542 1.00 94.69 174 TRP A C 1
ATOM 1352 O O . TRP A 1 174 ? -12.690 3.849 -2.532 1.00 94.69 174 TRP A O 1
ATOM 1362 N N . GLU A 1 175 ? -11.802 5.646 -1.517 1.00 95.62 175 GLU A N 1
ATOM 1363 C CA . GLU A 1 175 ? -11.598 6.428 -2.736 1.00 95.62 175 GLU A CA 1
ATOM 1364 C C . GLU A 1 175 ? -10.427 5.850 -3.550 1.00 95.62 175 GLU A C 1
ATOM 1366 O O . GLU A 1 175 ? -9.609 5.078 -3.037 1.00 95.62 175 GLU A O 1
ATOM 1371 N N . ASP A 1 176 ? -10.307 6.260 -4.811 1.00 95.88 176 ASP A N 1
ATOM 1372 C CA . ASP A 1 176 ? -9.212 5.813 -5.671 1.00 95.88 176 ASP A CA 1
ATOM 1373 C C . ASP A 1 176 ? -7.838 6.174 -5.079 1.00 95.88 176 ASP A C 1
ATOM 1375 O O . ASP A 1 176 ? -7.586 7.301 -4.640 1.00 95.88 176 ASP A O 1
ATOM 1379 N N . ILE A 1 177 ? -6.908 5.215 -5.106 1.00 96.25 177 ILE A N 1
ATOM 1380 C CA . ILE A 1 177 ? -5.508 5.464 -4.748 1.00 96.25 177 ILE A CA 1
ATOM 1381 C C . ILE A 1 177 ? -4.829 6.170 -5.922 1.00 96.25 177 ILE A C 1
ATOM 1383 O O . ILE A 1 177 ? -4.565 5.565 -6.963 1.00 96.25 177 ILE A O 1
ATOM 1387 N N . ASN A 1 178 ? -4.486 7.443 -5.733 1.00 96.94 178 ASN A N 1
ATOM 1388 C CA . ASN A 1 178 ? -3.838 8.249 -6.760 1.00 96.94 178 ASN A CA 1
ATOM 1389 C C . ASN A 1 178 ? -2.309 8.140 -6.675 1.00 96.94 178 ASN A C 1
ATOM 1391 O O . ASN A 1 178 ? -1.678 8.516 -5.683 1.00 96.94 178 ASN A O 1
ATOM 1395 N N . LEU A 1 179 ? -1.707 7.620 -7.749 1.00 97.19 179 LEU A N 1
ATOM 1396 C CA . LEU A 1 179 ? -0.261 7.495 -7.927 1.00 97.19 179 LEU A CA 1
ATOM 1397 C C . LEU A 1 179 ? 0.182 8.395 -9.082 1.00 97.19 179 LEU A C 1
ATOM 1399 O O . LEU A 1 179 ? -0.310 8.255 -10.199 1.00 97.19 179 LEU A O 1
ATOM 1403 N N . THR A 1 180 ? 1.149 9.282 -8.845 1.00 96.06 180 THR A N 1
ATOM 1404 C CA . THR A 1 180 ? 1.706 10.145 -9.898 1.00 96.06 180 THR A CA 1
ATOM 1405 C C . THR A 1 180 ? 3.176 9.819 -10.129 1.00 96.06 180 THR A C 1
ATOM 1407 O O . THR A 1 180 ? 4.004 9.934 -9.225 1.00 96.06 180 THR A O 1
ATOM 1410 N N . LEU A 1 181 ? 3.519 9.440 -11.362 1.00 94.75 181 LEU A N 1
ATOM 1411 C CA . LEU A 1 181 ? 4.891 9.157 -11.775 1.00 94.75 181 LEU A CA 1
ATOM 1412 C C . LEU A 1 181 ? 5.459 10.310 -12.611 1.00 94.75 181 LEU A C 1
ATOM 1414 O O . LEU A 1 181 ? 4.974 10.613 -13.700 1.00 94.75 181 LEU A O 1
ATOM 1418 N N . ASN A 1 182 ? 6.537 10.931 -12.137 1.00 92.44 182 ASN A N 1
ATOM 1419 C CA . ASN A 1 182 ? 7.225 11.993 -12.860 1.00 92.44 182 ASN A CA 1
ATOM 1420 C C . ASN A 1 182 ? 8.397 11.440 -13.683 1.00 92.44 182 ASN A C 1
ATOM 1422 O O . ASN A 1 182 ? 9.516 11.308 -13.185 1.00 92.44 182 ASN A O 1
ATOM 1426 N N . LEU A 1 183 ? 8.158 11.198 -14.974 1.00 90.00 183 LEU A N 1
ATOM 1427 C CA . LEU A 1 183 ? 9.161 10.632 -15.886 1.00 90.00 183 LEU A CA 1
ATOM 1428 C C . LEU A 1 183 ? 10.411 11.504 -16.062 1.00 90.00 183 LEU A C 1
ATOM 1430 O O . LEU A 1 183 ? 11.482 10.983 -16.347 1.00 90.00 183 LEU A O 1
ATOM 1434 N N . LYS A 1 184 ? 10.318 12.826 -15.853 1.00 87.56 184 LYS A N 1
ATOM 1435 C CA . LYS A 1 184 ? 11.479 13.731 -15.968 1.00 87.56 184 LYS A CA 1
ATOM 1436 C C . LYS A 1 184 ? 12.539 13.458 -14.900 1.00 87.56 184 LYS A C 1
ATOM 1438 O O . LYS A 1 184 ? 13.671 13.901 -15.056 1.00 87.56 184 LYS A O 1
ATOM 1443 N N . ARG A 1 185 ? 12.156 12.769 -13.820 1.00 86.81 185 ARG A N 1
ATOM 1444 C CA . ARG A 1 185 ? 13.035 12.377 -12.714 1.00 86.81 185 ARG A CA 1
ATOM 1445 C C . ARG A 1 185 ? 13.666 11.001 -12.909 1.00 86.81 185 ARG A C 1
ATOM 1447 O O . ARG A 1 185 ? 14.443 10.597 -12.058 1.00 86.81 185 ARG A O 1
ATOM 1454 N N . ILE A 1 186 ? 13.338 10.287 -13.984 1.00 88.19 186 ILE A N 1
ATOM 1455 C CA . ILE A 1 186 ? 13.875 8.955 -14.259 1.00 88.19 186 ILE A CA 1
ATOM 1456 C C . ILE A 1 186 ? 14.952 9.093 -15.345 1.00 88.19 186 ILE A C 1
ATOM 1458 O O . ILE A 1 186 ? 14.669 9.671 -16.401 1.00 88.19 186 ILE A O 1
ATOM 1462 N N . PRO A 1 187 ? 16.183 8.596 -15.127 1.00 86.81 187 PRO A N 1
ATOM 1463 C CA . PRO A 1 187 ? 17.201 8.553 -16.169 1.00 86.81 187 PRO A CA 1
ATOM 1464 C C . PRO A 1 187 ? 16.691 7.801 -17.401 1.00 86.81 187 PRO A C 1
ATOM 1466 O O . PRO A 1 187 ? 16.092 6.733 -17.282 1.00 86.81 187 PRO A O 1
ATOM 1469 N N . LYS A 1 188 ? 16.956 8.324 -18.605 1.00 85.44 188 LYS A N 1
ATOM 1470 C CA . LYS A 1 188 ? 16.478 7.702 -19.856 1.00 85.44 188 LYS A CA 1
ATOM 1471 C C . LYS A 1 188 ? 16.933 6.248 -20.012 1.00 85.44 188 LYS A C 1
ATOM 1473 O O . LYS A 1 188 ? 16.165 5.425 -20.498 1.00 85.44 188 LYS A O 1
ATOM 1478 N N . SER A 1 189 ? 18.150 5.935 -19.565 1.00 85.38 189 SER A N 1
ATOM 1479 C CA . SER A 1 189 ? 18.719 4.581 -19.565 1.00 85.38 189 SER A CA 1
ATOM 1480 C C . SER A 1 189 ? 17.948 3.594 -18.683 1.00 85.38 189 SER A C 1
ATOM 1482 O O . SER A 1 189 ? 17.936 2.403 -18.972 1.00 85.38 189 SER A O 1
ATOM 1484 N N . GLU A 1 190 ? 17.284 4.077 -17.632 1.00 87.75 190 GLU A N 1
ATOM 1485 C CA . GLU A 1 190 ? 16.559 3.257 -16.655 1.00 87.75 190 GLU A CA 1
ATOM 1486 C C . GLU A 1 190 ? 15.039 3.330 -16.818 1.00 87.75 190 GLU A C 1
ATOM 1488 O O . GLU A 1 190 ? 14.315 2.630 -16.111 1.00 87.75 190 GLU A O 1
ATOM 1493 N N . LEU A 1 191 ? 14.530 4.157 -17.737 1.00 89.62 191 LEU A N 1
ATOM 1494 C CA . LEU A 1 191 ? 13.102 4.443 -17.871 1.00 89.62 191 LEU A CA 1
ATOM 1495 C C . LEU A 1 191 ? 12.256 3.174 -18.027 1.00 89.62 191 LEU A C 1
ATOM 1497 O O . LEU A 1 191 ? 11.348 2.937 -17.235 1.00 89.62 191 LEU A O 1
ATOM 1501 N N . HIS A 1 192 ? 12.577 2.332 -19.010 1.00 90.56 192 HIS A N 1
ATOM 1502 C CA . HIS A 1 192 ? 11.817 1.110 -19.286 1.00 90.56 192 HIS A CA 1
ATOM 1503 C C . HIS A 1 192 ? 11.930 0.087 -18.147 1.00 90.56 192 HIS A C 1
ATOM 1505 O O . HIS A 1 192 ? 10.931 -0.521 -17.773 1.00 90.56 192 HIS A O 1
ATOM 1511 N N . ALA A 1 193 ? 13.112 -0.058 -17.540 1.00 91.94 193 ALA A N 1
ATOM 1512 C CA . ALA A 1 193 ? 13.294 -0.929 -16.380 1.00 91.94 193 ALA A CA 1
ATOM 1513 C C . ALA A 1 193 ? 12.483 -0.430 -15.167 1.00 91.94 193 ALA A C 1
ATOM 1515 O O . ALA A 1 193 ? 11.830 -1.222 -14.489 1.00 91.94 193 ALA A O 1
ATOM 1516 N N . THR A 1 194 ? 12.460 0.885 -14.928 1.00 92.38 194 THR A N 1
ATOM 1517 C CA . THR A 1 194 ? 11.704 1.514 -13.832 1.00 92.38 194 THR A CA 1
ATOM 1518 C C . THR A 1 194 ? 10.199 1.330 -14.024 1.00 92.38 194 THR A C 1
ATOM 1520 O O . THR A 1 194 ? 9.488 0.991 -13.077 1.00 92.38 194 THR A O 1
ATOM 1523 N N . LEU A 1 195 ? 9.708 1.513 -15.255 1.00 92.75 195 LEU A N 1
ATOM 1524 C CA . LEU A 1 195 ? 8.311 1.255 -15.606 1.00 92.75 195 LEU A CA 1
ATOM 1525 C C . LEU A 1 195 ? 7.952 -0.222 -15.419 1.00 92.75 195 LEU A C 1
ATOM 1527 O O . LEU A 1 195 ? 6.912 -0.516 -14.833 1.00 92.75 195 LEU A O 1
ATOM 1531 N N . ALA A 1 196 ? 8.820 -1.147 -15.840 1.00 93.12 196 ALA A N 1
ATOM 1532 C CA . ALA A 1 196 ? 8.617 -2.577 -15.624 1.00 93.12 196 ALA A CA 1
ATOM 1533 C C . ALA A 1 196 ? 8.514 -2.918 -14.125 1.00 93.12 196 ALA A C 1
ATOM 1535 O O . ALA A 1 196 ? 7.578 -3.606 -13.718 1.00 93.12 196 ALA A O 1
ATOM 1536 N N . LEU A 1 197 ? 9.409 -2.378 -13.288 1.00 95.19 197 LEU A N 1
ATOM 1537 C CA . LEU A 1 197 ? 9.357 -2.563 -11.834 1.00 95.19 197 LEU A CA 1
ATOM 1538 C C . LEU A 1 197 ? 8.049 -2.033 -11.227 1.00 95.19 197 LEU A C 1
ATOM 1540 O O . LEU A 1 197 ? 7.428 -2.717 -10.408 1.00 95.19 197 LEU A O 1
ATOM 1544 N N . LEU A 1 198 ? 7.610 -0.835 -11.631 1.00 95.50 198 LEU A N 1
ATOM 1545 C CA . LEU A 1 198 ? 6.346 -0.267 -11.161 1.00 95.50 198 LEU A CA 1
ATOM 1546 C C . LEU A 1 198 ? 5.160 -1.156 -11.559 1.00 95.50 198 LEU A C 1
ATOM 1548 O O . LEU A 1 198 ? 4.340 -1.477 -10.705 1.00 95.50 198 LEU A O 1
ATOM 1552 N N . LEU A 1 199 ? 5.094 -1.607 -12.814 1.00 93.75 199 LEU A N 1
ATOM 1553 C CA . LEU A 1 199 ? 4.019 -2.477 -13.301 1.00 93.75 199 LEU A CA 1
ATOM 1554 C C . LEU A 1 199 ? 3.978 -3.824 -12.564 1.00 93.75 199 LEU A C 1
ATOM 1556 O O . LEU A 1 199 ? 2.901 -4.280 -12.186 1.00 93.75 199 LEU A O 1
ATOM 1560 N N . LEU A 1 200 ? 5.136 -4.434 -12.288 1.00 94.12 200 LEU A N 1
ATOM 1561 C CA . LEU A 1 200 ? 5.222 -5.656 -11.477 1.00 94.12 200 LEU A CA 1
ATOM 1562 C C . LEU A 1 200 ? 4.752 -5.424 -10.034 1.00 94.12 200 LEU A C 1
ATOM 1564 O O . LEU A 1 200 ? 4.085 -6.279 -9.453 1.00 94.12 200 LEU A O 1
ATOM 1568 N N . THR A 1 201 ? 5.064 -4.257 -9.471 1.00 95.69 201 THR A N 1
ATOM 1569 C CA . THR A 1 201 ? 4.608 -3.874 -8.130 1.00 95.69 201 THR A CA 1
ATOM 1570 C C . THR A 1 201 ? 3.090 -3.668 -8.107 1.00 95.69 201 THR A C 1
ATOM 1572 O O . THR A 1 201 ? 2.418 -4.168 -7.209 1.00 95.69 201 THR A O 1
ATOM 1575 N N . LEU A 1 202 ? 2.522 -2.998 -9.116 1.00 94.88 202 LEU A N 1
ATOM 1576 C CA . LEU A 1 202 ? 1.073 -2.807 -9.253 1.00 94.88 202 LEU A CA 1
ATOM 1577 C C . LEU A 1 202 ? 0.330 -4.125 -9.493 1.00 94.88 202 LEU A C 1
ATOM 1579 O O . LEU A 1 202 ? -0.747 -4.319 -8.940 1.00 94.88 202 LEU A O 1
ATOM 1583 N N . ARG A 1 203 ? 0.922 -5.061 -10.241 1.00 93.50 203 ARG A N 1
ATOM 1584 C CA . ARG A 1 203 ? 0.403 -6.428 -10.379 1.00 93.50 203 ARG A CA 1
ATOM 1585 C C . ARG A 1 203 ? 0.297 -7.123 -9.022 1.00 93.50 203 ARG A C 1
ATOM 1587 O O . ARG A 1 203 ? -0.702 -7.774 -8.736 1.00 93.50 203 ARG A O 1
ATOM 1594 N N . ASP A 1 204 ? 1.332 -7.019 -8.189 1.00 94.38 204 ASP A N 1
ATOM 1595 C CA . ASP A 1 204 ? 1.328 -7.651 -6.866 1.00 94.38 204 ASP A CA 1
ATOM 1596 C C . ASP A 1 204 ? 0.347 -6.964 -5.903 1.00 94.38 204 ASP A C 1
ATOM 1598 O O . ASP A 1 204 ? -0.276 -7.649 -5.090 1.00 94.38 204 ASP A O 1
ATOM 1602 N N . LEU A 1 205 ? 0.156 -5.645 -6.032 1.00 94.25 205 LEU A N 1
ATOM 1603 C CA . LEU A 1 205 ? -0.907 -4.908 -5.343 1.00 94.25 205 LEU A CA 1
ATOM 1604 C C . LEU A 1 205 ? -2.290 -5.431 -5.754 1.00 94.25 205 LEU A C 1
ATOM 1606 O O . LEU A 1 205 ? -3.093 -5.777 -4.893 1.00 94.25 205 LEU A O 1
ATOM 1610 N N . TYR A 1 206 ? -2.530 -5.538 -7.065 1.00 93.25 206 TYR A N 1
ATOM 1611 C CA . TYR A 1 206 ? -3.774 -6.043 -7.646 1.00 93.25 206 TYR A CA 1
ATOM 1612 C C . TYR A 1 206 ? -4.097 -7.465 -7.177 1.00 93.25 206 TYR A C 1
ATOM 1614 O O . TYR A 1 206 ? -5.223 -7.773 -6.805 1.00 93.25 206 TYR A O 1
ATOM 1622 N N . ALA A 1 207 ? -3.077 -8.322 -7.108 1.00 91.94 207 ALA A N 1
ATOM 1623 C CA . ALA A 1 207 ? -3.200 -9.693 -6.623 1.00 91.94 207 ALA A CA 1
ATOM 1624 C C . ALA A 1 207 ? -3.363 -9.811 -5.090 1.00 91.94 207 ALA A C 1
ATOM 1626 O O . ALA A 1 207 ? -3.309 -10.924 -4.565 1.00 91.94 207 ALA A O 1
ATOM 1627 N N . GLY A 1 208 ? -3.487 -8.698 -4.354 1.00 91.44 208 GLY A N 1
ATOM 1628 C CA . GLY A 1 208 ? -3.650 -8.693 -2.896 1.00 91.44 208 GLY A CA 1
ATOM 1629 C C . GLY A 1 208 ? -2.405 -9.143 -2.120 1.00 91.44 208 GLY A C 1
ATOM 1630 O O . GLY A 1 208 ? -2.505 -9.531 -0.958 1.00 91.44 208 GLY A O 1
ATOM 1631 N N . ARG A 1 209 ? -1.216 -9.120 -2.743 1.00 92.06 209 ARG A N 1
ATOM 1632 C CA . ARG A 1 209 ? 0.049 -9.584 -2.130 1.00 92.06 209 ARG A CA 1
ATOM 1633 C C . ARG A 1 209 ? 0.749 -8.512 -1.299 1.00 92.06 209 ARG A C 1
ATOM 1635 O O . ARG A 1 209 ? 1.713 -8.818 -0.598 1.00 92.06 209 ARG A O 1
ATOM 1642 N N . ILE A 1 210 ? 0.296 -7.264 -1.400 1.00 94.75 210 ILE A N 1
ATOM 1643 C CA . ILE A 1 210 ? 0.865 -6.117 -0.694 1.00 94.75 210 ILE A CA 1
ATOM 1644 C C . ILE A 1 210 ? -0.128 -5.671 0.384 1.00 94.75 210 ILE A C 1
ATOM 1646 O O . ILE A 1 210 ? -1.040 -4.899 0.087 1.00 94.75 210 ILE A O 1
ATOM 1650 N N . PRO A 1 211 ? 0.018 -6.146 1.632 1.00 93.06 211 PRO A N 1
ATOM 1651 C CA . PRO A 1 211 ? -0.816 -5.671 2.723 1.00 93.06 211 PRO A CA 1
ATOM 1652 C C . PRO A 1 211 ? -0.405 -4.249 3.133 1.00 93.06 211 PRO A C 1
ATOM 1654 O O . PRO A 1 211 ? 0.775 -3.889 3.083 1.00 93.06 211 PRO A O 1
ATOM 1657 N N . LEU A 1 212 ? -1.372 -3.445 3.573 1.00 91.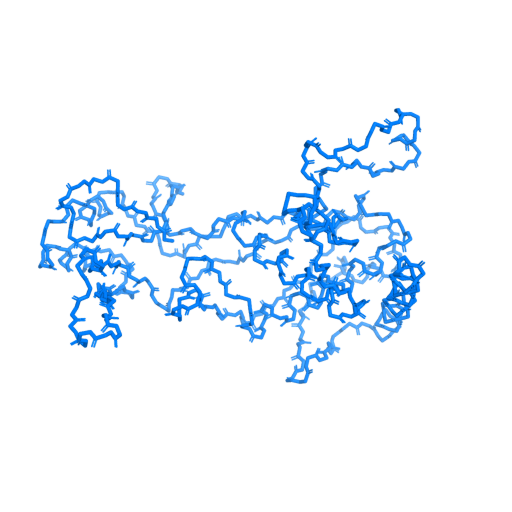50 212 LEU A N 1
ATOM 1658 C CA . LEU A 1 212 ? -1.167 -2.053 3.968 1.00 91.50 212 LEU A CA 1
ATOM 1659 C C . LEU A 1 212 ? -1.328 -1.849 5.480 1.00 91.50 212 LEU A C 1
ATOM 1661 O O . LEU A 1 212 ? -2.312 -2.259 6.091 1.00 91.50 212 LEU A O 1
ATOM 1665 N N . GLY A 1 213 ? -0.389 -1.116 6.082 1.00 84.44 213 GLY A N 1
ATOM 1666 C CA . GLY A 1 213 ? -0.519 -0.612 7.449 1.00 84.44 213 GLY A CA 1
ATOM 1667 C C . GLY A 1 213 ? -0.026 -1.562 8.546 1.00 84.44 213 GLY A C 1
ATOM 1668 O O . GLY A 1 213 ? 1.029 -2.182 8.438 1.00 84.44 213 GLY A O 1
ATOM 1669 N N . TYR A 1 214 ? -0.745 -1.583 9.669 1.00 82.31 214 TYR A N 1
ATOM 1670 C CA . TYR A 1 214 ? -0.311 -2.214 10.920 1.00 82.31 214 TYR A CA 1
ATOM 1671 C C . TYR A 1 214 ? -0.727 -3.686 11.019 1.00 82.31 214 TYR A C 1
ATOM 1673 O O . TYR A 1 214 ? -1.819 -4.060 10.606 1.00 82.31 214 TYR A O 1
ATOM 1681 N N . GLY A 1 215 ? 0.139 -4.494 11.642 1.00 81.31 215 GLY A N 1
ATOM 1682 C CA . GLY A 1 215 ? -0.115 -5.891 12.010 1.00 81.31 215 GLY A CA 1
ATOM 1683 C C . GLY A 1 215 ? -0.483 -6.802 10.838 1.00 81.31 215 GLY A C 1
ATOM 1684 O O . GLY A 1 215 ? -1.251 -7.747 10.991 1.00 81.31 215 GLY A O 1
ATOM 1685 N N . VAL A 1 216 ? 0.150 -6.561 9.689 1.00 86.44 216 VAL A N 1
ATOM 1686 C CA . VAL A 1 216 ? 0.029 -7.377 8.471 1.00 86.44 216 VAL A CA 1
ATOM 1687 C C . VAL A 1 216 ? 0.334 -8.861 8.700 1.00 86.44 216 VAL A C 1
ATOM 1689 O O . VAL A 1 216 ? -0.339 -9.734 8.168 1.00 86.44 216 VAL A O 1
ATOM 1692 N N . ASN A 1 217 ? 1.274 -9.166 9.600 1.00 84.06 217 ASN A N 1
ATOM 1693 C CA . ASN A 1 217 ? 1.627 -10.540 9.980 1.00 84.06 217 ASN A CA 1
ATOM 1694 C C . ASN A 1 217 ? 0.583 -11.219 10.891 1.00 84.06 217 ASN A C 1
ATOM 1696 O O . ASN A 1 217 ? 0.770 -12.366 11.286 1.00 84.06 217 ASN A O 1
ATOM 1700 N N . ARG A 1 218 ? -0.483 -10.505 11.271 1.00 84.94 218 ARG A N 1
ATOM 1701 C CA . ARG A 1 218 ? -1.599 -10.990 12.098 1.00 84.94 218 ARG A CA 1
ATOM 1702 C C . ARG A 1 218 ? -2.927 -10.989 11.328 1.00 84.94 218 ARG A C 1
ATOM 1704 O O . ARG A 1 218 ? -3.981 -11.016 11.944 1.00 84.94 218 ARG A O 1
ATOM 1711 N N . GLY A 1 219 ? -2.877 -10.938 9.994 1.00 84.19 219 GLY A N 1
ATOM 1712 C CA . GLY A 1 219 ? -4.065 -10.986 9.134 1.00 84.19 219 GLY A CA 1
ATOM 1713 C C . GLY A 1 219 ? -4.743 -9.635 8.882 1.00 84.19 219 GLY A C 1
ATOM 1714 O O . GLY A 1 219 ? -5.799 -9.602 8.262 1.00 84.19 219 GLY A O 1
ATOM 1715 N N . MET A 1 220 ? -4.149 -8.522 9.325 1.00 87.06 220 MET A N 1
ATOM 1716 C CA . MET A 1 220 ? -4.668 -7.176 9.057 1.00 87.06 220 MET A CA 1
ATOM 1717 C C . MET A 1 220 ? -4.086 -6.574 7.771 1.00 87.06 220 MET A C 1
ATOM 1719 O O . MET A 1 220 ? -3.074 -7.033 7.244 1.00 87.06 220 MET A O 1
ATOM 1723 N N . GLY A 1 221 ? -4.713 -5.508 7.272 1.00 88.69 221 GLY A N 1
ATOM 1724 C CA . GLY A 1 221 ? -4.180 -4.730 6.149 1.00 88.69 221 GLY A CA 1
ATOM 1725 C C . GLY A 1 221 ? -4.401 -5.349 4.770 1.00 88.69 221 GLY A C 1
ATOM 1726 O O . GLY A 1 221 ? -3.807 -4.881 3.801 1.00 88.69 221 GLY A O 1
ATOM 1727 N N . ALA A 1 222 ? -5.233 -6.387 4.666 1.00 91.69 222 ALA A N 1
ATOM 1728 C CA . ALA A 1 222 ? -5.664 -6.914 3.379 1.00 91.69 222 ALA A CA 1
ATOM 1729 C C . ALA A 1 222 ? -6.460 -5.849 2.611 1.00 91.69 222 ALA A C 1
ATOM 1731 O O . ALA A 1 222 ? -7.332 -5.186 3.175 1.00 91.69 222 ALA A O 1
ATOM 1732 N N . ILE A 1 223 ? -6.155 -5.709 1.324 1.00 92.00 223 ILE A N 1
ATOM 1733 C CA . ILE A 1 223 ? -6.852 -4.809 0.410 1.00 92.00 223 ILE A CA 1
ATOM 1734 C C . ILE A 1 223 ? -7.261 -5.568 -0.845 1.00 92.00 223 ILE A C 1
ATOM 1736 O O . ILE A 1 223 ? -6.533 -6.443 -1.316 1.00 92.00 223 ILE A O 1
ATOM 1740 N N . ALA A 1 224 ? -8.427 -5.218 -1.376 1.00 93.00 224 ALA A N 1
ATOM 1741 C CA . ALA A 1 224 ? -8.883 -5.661 -2.681 1.00 93.00 224 ALA A CA 1
ATOM 1742 C C . ALA A 1 224 ? -8.790 -4.470 -3.635 1.00 93.00 224 ALA A C 1
ATOM 1744 O O . ALA A 1 224 ? -9.338 -3.407 -3.353 1.00 93.00 224 ALA A O 1
ATOM 1745 N N . VAL A 1 225 ? -8.069 -4.641 -4.741 1.00 93.44 225 VAL A N 1
ATOM 1746 C CA . VAL A 1 225 ? -8.013 -3.656 -5.823 1.00 93.44 225 VAL A CA 1
ATOM 1747 C C . VAL A 1 225 ? -8.788 -4.233 -6.990 1.00 93.44 225 VAL A C 1
ATOM 1749 O O . VAL A 1 225 ? -8.412 -5.267 -7.533 1.00 93.44 225 VAL A O 1
ATOM 1752 N N . GLU A 1 226 ? -9.878 -3.576 -7.366 1.00 91.38 226 GLU A N 1
ATOM 1753 C CA . GLU A 1 226 ? -10.741 -4.071 -8.439 1.00 91.38 226 GLU A CA 1
ATOM 1754 C C . GLU A 1 226 ? -10.162 -3.771 -9.818 1.00 91.38 226 GLU A C 1
ATOM 1756 O O . GLU A 1 226 ? -10.244 -4.604 -10.724 1.00 91.38 226 GLU A O 1
ATOM 1761 N N . LYS A 1 227 ? -9.584 -2.573 -9.978 1.00 92.31 227 LYS A N 1
ATOM 1762 C CA . LYS A 1 227 ? -9.106 -2.034 -11.253 1.00 92.31 227 LYS A CA 1
ATOM 1763 C C . LYS A 1 227 ? -7.944 -1.072 -11.044 1.00 92.31 227 LYS A C 1
ATOM 1765 O O . LYS A 1 227 ? -7.811 -0.458 -9.988 1.00 92.31 227 LYS A O 1
ATOM 1770 N N . ILE A 1 228 ? -7.111 -0.940 -12.073 1.00 93.56 228 ILE A N 1
ATOM 1771 C CA . ILE A 1 228 ? -6.034 0.050 -12.133 1.00 93.56 228 ILE A CA 1
ATOM 1772 C C . ILE A 1 228 ? -6.089 0.714 -13.505 1.00 93.56 228 ILE A C 1
ATOM 1774 O O . ILE A 1 228 ? -6.095 0.023 -14.521 1.00 93.56 228 ILE A O 1
ATOM 1778 N N . TRP A 1 229 ? -6.080 2.045 -13.540 1.00 92.38 229 TRP A N 1
ATOM 1779 C CA . TRP A 1 229 ? -6.048 2.817 -14.781 1.00 92.38 229 TRP A CA 1
ATOM 1780 C C . TRP A 1 229 ? -4.776 3.650 -14.875 1.00 92.38 229 TRP A C 1
ATOM 1782 O O . TRP A 1 229 ? -4.294 4.198 -13.884 1.00 92.38 229 TRP A O 1
ATOM 1792 N N . LEU A 1 230 ? -4.245 3.766 -16.088 1.00 91.06 230 LEU A N 1
ATOM 1793 C CA . LEU A 1 230 ? -3.118 4.624 -16.419 1.00 91.06 230 LEU A CA 1
ATOM 1794 C C . LEU A 1 230 ? -3.582 5.776 -17.304 1.00 91.06 230 LEU A C 1
ATOM 1796 O O . LEU A 1 230 ? -4.304 5.573 -18.282 1.00 91.06 230 LEU A O 1
ATOM 1800 N N . HIS A 1 231 ? -3.105 6.974 -16.978 1.00 90.12 231 HIS A N 1
ATOM 1801 C CA . HIS A 1 231 ? -3.327 8.182 -17.758 1.00 90.12 231 HIS A CA 1
ATOM 1802 C C . HIS A 1 231 ? -2.006 8.933 -17.951 1.00 90.12 231 HIS A C 1
ATOM 1804 O O . HIS A 1 231 ? -1.308 9.255 -16.986 1.00 90.12 231 HIS A O 1
ATOM 1810 N N . GLY A 1 232 ? -1.654 9.196 -19.207 1.00 89.62 232 GLY A N 1
ATOM 1811 C CA . GLY A 1 232 ? -0.457 9.927 -19.599 1.00 89.62 232 GLY A CA 1
ATOM 1812 C C . GLY A 1 232 ? -0.726 11.411 -19.826 1.00 89.62 232 GLY A C 1
ATOM 1813 O O . GLY A 1 232 ? -1.724 11.780 -20.437 1.00 89.62 232 GLY A O 1
ATOM 1814 N N . LYS A 1 233 ? 0.193 12.277 -19.383 1.00 88.81 233 LYS A N 1
ATOM 1815 C CA . LYS A 1 233 ? 0.139 13.718 -19.669 1.00 88.81 233 LYS A CA 1
ATOM 1816 C C . LYS A 1 233 ? 1.532 14.309 -19.879 1.00 88.81 233 LYS A C 1
ATOM 1818 O O . LYS A 1 233 ? 2.379 14.249 -18.988 1.00 88.81 233 LYS A O 1
ATOM 1823 N N . GLY A 1 234 ? 1.745 14.959 -21.020 1.00 86.00 234 GLY A N 1
ATOM 1824 C CA . GLY A 1 234 ? 3.013 15.596 -21.382 1.00 86.00 234 GLY A CA 1
ATOM 1825 C C . GLY A 1 234 ? 4.143 14.600 -21.679 1.00 86.00 234 GLY A C 1
ATOM 1826 O O . GLY A 1 234 ? 5.301 14.874 -21.344 1.00 86.00 234 GLY A O 1
ATOM 1827 N N . LEU A 1 235 ? 3.811 13.447 -22.257 1.00 85.12 235 LEU A N 1
ATOM 1828 C CA . LEU A 1 235 ? 4.711 12.357 -22.609 1.00 85.12 235 LEU A CA 1
ATOM 1829 C C . LEU A 1 235 ? 5.449 12.678 -23.914 1.00 85.12 235 LEU A C 1
ATOM 1831 O O . LEU A 1 235 ? 4.856 12.839 -24.973 1.00 85.12 235 LEU A O 1
ATOM 1835 N N . LYS A 1 236 ? 6.778 12.787 -23.826 1.00 80.75 236 LYS A N 1
ATOM 1836 C CA . LYS A 1 236 ? 7.640 13.092 -24.981 1.00 80.75 236 LYS A CA 1
ATOM 1837 C C . LYS A 1 236 ? 8.147 11.848 -25.708 1.00 80.75 236 LYS A C 1
ATOM 1839 O O . LYS A 1 236 ? 8.490 11.941 -26.879 1.00 80.75 236 LYS A O 1
ATOM 1844 N N . GLU A 1 237 ? 8.240 10.724 -25.003 1.00 78.62 237 GLU A N 1
ATOM 1845 C CA . GLU A 1 237 ? 8.723 9.458 -25.556 1.00 78.62 237 GLU A CA 1
ATOM 1846 C C . GLU A 1 237 ? 7.629 8.825 -26.418 1.00 78.62 237 GLU A C 1
ATOM 1848 O O . GLU A 1 237 ? 6.506 8.633 -25.949 1.00 78.62 237 GLU A O 1
ATOM 1853 N N . GLU A 1 238 ? 7.957 8.506 -27.670 1.00 77.62 238 GLU A N 1
ATOM 1854 C CA . GLU A 1 238 ? 7.009 7.987 -28.667 1.00 77.62 238 GLU A CA 1
ATOM 1855 C C . GLU A 1 238 ? 6.326 6.698 -28.196 1.00 77.62 238 GLU A C 1
ATOM 1857 O O . GLU A 1 238 ? 5.103 6.581 -28.277 1.00 77.62 238 GLU A O 1
ATOM 1862 N N . SER A 1 239 ? 7.091 5.799 -27.568 1.00 76.25 239 SER A N 1
ATOM 1863 C CA . SER A 1 239 ? 6.591 4.538 -27.004 1.00 76.25 239 SER A CA 1
ATOM 1864 C C . SER A 1 239 ? 5.546 4.717 -25.896 1.00 76.25 239 SER A C 1
ATOM 1866 O O . SER A 1 239 ? 4.824 3.776 -25.576 1.00 76.25 239 SER A O 1
ATOM 1868 N N . LEU A 1 240 ? 5.441 5.915 -25.310 1.00 82.12 240 LEU A N 1
ATOM 1869 C CA . LEU A 1 240 ? 4.497 6.227 -24.239 1.00 82.12 240 LEU A CA 1
ATOM 1870 C C . LEU A 1 240 ? 3.321 7.100 -24.710 1.00 82.12 240 LEU A C 1
ATOM 1872 O O . LEU A 1 240 ? 2.364 7.280 -23.960 1.00 82.12 240 LEU A O 1
ATOM 1876 N N . GLN A 1 241 ? 3.333 7.616 -25.944 1.00 79.44 241 GLN A N 1
ATOM 1877 C CA . GLN A 1 241 ? 2.269 8.503 -26.446 1.00 79.44 241 GLN A CA 1
ATOM 1878 C C . GLN A 1 241 ? 0.889 7.831 -26.491 1.00 79.44 241 GLN A C 1
ATOM 1880 O O . GLN A 1 241 ? -0.134 8.513 -26.425 1.00 79.44 241 GLN A O 1
ATOM 1885 N N . ALA A 1 242 ? 0.838 6.497 -26.565 1.00 77.12 242 ALA A N 1
ATOM 1886 C CA . ALA A 1 242 ? -0.411 5.741 -26.493 1.00 77.12 242 ALA A CA 1
ATOM 1887 C C . ALA A 1 242 ? -1.197 6.022 -25.195 1.00 77.12 242 ALA A C 1
ATOM 1889 O O . ALA A 1 242 ? -2.425 6.073 -25.227 1.00 77.12 242 ALA A O 1
ATOM 1890 N N . PHE A 1 243 ? -0.503 6.283 -24.080 1.00 81.62 243 PHE A N 1
ATOM 1891 C CA . PHE A 1 243 ? -1.128 6.572 -22.785 1.00 81.62 243 PHE A CA 1
ATOM 1892 C C . PHE A 1 243 ? -1.712 7.990 -22.681 1.00 81.62 243 PHE A C 1
ATOM 1894 O O . PHE A 1 243 ? -2.477 8.253 -21.759 1.00 81.62 243 PHE A O 1
ATOM 1901 N N . GLU A 1 244 ? -1.374 8.916 -23.589 1.00 81.69 244 GLU A N 1
ATOM 1902 C CA . GLU A 1 244 ? -1.985 10.259 -23.599 1.00 81.69 244 GLU A CA 1
ATOM 1903 C C . GLU A 1 244 ? -3.355 10.281 -24.274 1.00 81.69 244 GLU A C 1
ATOM 1905 O O . GLU A 1 244 ? -4.201 11.116 -23.960 1.00 81.69 244 GLU A O 1
ATOM 1910 N N . LYS A 1 245 ? -3.564 9.385 -25.243 1.00 74.81 245 LYS A N 1
ATOM 1911 C CA . LYS A 1 245 ? -4.750 9.403 -26.106 1.00 74.81 245 LYS A CA 1
ATOM 1912 C C . LYS A 1 245 ? -5.962 8.744 -25.452 1.00 74.81 245 LYS A C 1
ATOM 1914 O O . LYS A 1 245 ? -7.087 9.022 -25.859 1.00 74.81 245 LYS A O 1
ATOM 1919 N N . GLN A 1 246 ? -5.744 7.874 -24.468 1.00 76.00 246 GLN A N 1
ATOM 1920 C CA . GLN A 1 246 ? -6.798 7.105 -23.814 1.00 76.00 246 GLN A CA 1
ATOM 1921 C C . GLN A 1 246 ? -6.402 6.697 -22.393 1.00 76.00 246 GLN A C 1
ATOM 1923 O O . GLN A 1 246 ? -5.226 6.473 -22.110 1.00 76.00 246 GLN A O 1
ATOM 1928 N N . ASN A 1 247 ? -7.399 6.539 -21.520 1.00 82.81 247 ASN A N 1
ATOM 1929 C CA . ASN A 1 247 ? -7.199 5.878 -20.234 1.00 82.81 247 ASN A CA 1
ATOM 1930 C C . ASN A 1 247 ? -7.036 4.377 -20.478 1.00 82.81 247 ASN A C 1
ATOM 1932 O O . ASN A 1 247 ? -7.916 3.742 -21.059 1.00 82.81 247 ASN A O 1
ATOM 1936 N N . VAL A 1 248 ? -5.911 3.820 -20.040 1.00 86.25 248 VAL A N 1
ATOM 1937 C CA . VAL A 1 248 ? -5.591 2.403 -20.230 1.00 86.25 248 VAL A CA 1
ATOM 1938 C C . VAL A 1 248 ? -5.884 1.656 -18.936 1.00 86.25 248 VAL A C 1
ATOM 1940 O O . VAL A 1 248 ? -5.212 1.881 -17.933 1.00 86.25 248 VAL A O 1
ATOM 1943 N N . GLU A 1 249 ? -6.881 0.774 -18.946 1.00 88.88 249 GLU A N 1
ATOM 1944 C CA . GLU A 1 249 ? -7.113 -0.167 -17.844 1.00 88.88 249 GLU A CA 1
ATOM 1945 C C . GLU A 1 249 ? -6.039 -1.263 -17.879 1.00 88.88 249 GLU A C 1
ATOM 1947 O O . GLU A 1 249 ? -5.740 -1.821 -18.935 1.00 88.88 249 GLU A O 1
ATOM 1952 N N . LEU A 1 250 ? -5.412 -1.549 -16.741 1.00 87.44 250 LEU A N 1
ATOM 1953 C CA . LEU A 1 250 ? -4.456 -2.642 -16.616 1.00 87.44 250 LEU A CA 1
ATOM 1954 C C . LEU A 1 250 ? -5.195 -3.926 -16.256 1.00 87.44 250 LEU A C 1
ATOM 1956 O O . LEU A 1 250 ? -5.713 -4.058 -15.151 1.00 87.44 250 LEU A O 1
ATOM 1960 N N . ASN A 1 251 ? -5.151 -4.897 -17.167 1.00 84.00 251 ASN A N 1
ATOM 1961 C CA . ASN A 1 251 ? -5.622 -6.250 -16.902 1.00 84.00 251 ASN A CA 1
ATOM 1962 C C . ASN A 1 251 ? -4.441 -7.183 -16.667 1.00 84.00 251 ASN A C 1
ATOM 1964 O O . ASN A 1 251 ? -3.569 -7.335 -17.534 1.00 84.00 251 ASN A O 1
ATOM 1968 N N . PHE A 1 252 ? -4.456 -7.833 -15.506 1.00 83.62 252 PHE A N 1
ATOM 1969 C CA . PHE A 1 252 ? -3.495 -8.861 -15.139 1.00 83.62 252 PHE A CA 1
ATOM 1970 C C . PHE A 1 252 ? -4.120 -10.246 -15.310 1.00 83.62 252 PHE A C 1
ATOM 1972 O O . PHE A 1 252 ? -5.248 -10.482 -14.882 1.00 83.62 252 PHE A O 1
ATOM 1979 N N . THR A 1 253 ? -3.394 -11.172 -15.934 1.00 77.69 253 THR A N 1
ATOM 1980 C CA . THR A 1 253 ? -3.828 -12.571 -16.006 1.00 77.69 253 THR A CA 1
ATOM 1981 C C . THR A 1 253 ? -3.711 -13.235 -14.634 1.00 77.69 253 THR A C 1
ATOM 1983 O O . THR A 1 253 ? -2.932 -12.765 -13.797 1.00 77.69 253 THR A O 1
ATOM 1986 N N . PRO A 1 254 ? -4.414 -14.356 -14.390 1.00 69.19 254 PRO A N 1
ATOM 1987 C CA . PRO A 1 254 ? -4.227 -15.147 -13.173 1.00 69.19 254 PRO A CA 1
ATOM 1988 C C . PRO A 1 254 ? -2.765 -15.572 -12.942 1.00 69.19 254 PRO A C 1
ATOM 1990 O O . PRO A 1 254 ? -2.300 -15.622 -11.804 1.00 69.19 254 PRO A O 1
ATOM 1993 N N . GLU A 1 255 ? -2.008 -15.813 -14.018 1.00 71.25 255 GLU A N 1
ATOM 1994 C CA . GLU A 1 255 ? -0.574 -16.137 -13.984 1.00 71.25 255 GLU A CA 1
ATOM 1995 C C . GLU A 1 255 ? 0.325 -14.897 -13.809 1.00 71.25 255 GLU A C 1
ATOM 1997 O O . GLU A 1 255 ? 1.539 -15.019 -13.639 1.00 71.25 255 GLU A O 1
ATOM 2002 N N . GLY A 1 256 ? -0.254 -13.693 -13.823 1.00 65.81 256 GLY A N 1
ATOM 2003 C CA . GLY A 1 256 ? 0.439 -12.425 -13.613 1.00 65.81 256 GLY A CA 1
ATOM 2004 C C . GLY A 1 256 ? 0.997 -11.761 -14.876 1.00 65.81 256 GLY A C 1
ATOM 2005 O O . GLY A 1 256 ? 1.856 -10.884 -14.750 1.00 65.81 256 GLY A O 1
ATOM 2006 N N . GLY A 1 257 ? 0.548 -12.163 -16.069 1.00 68.44 257 GLY A N 1
ATOM 2007 C CA . GLY A 1 257 ? 0.839 -11.470 -17.330 1.00 68.44 257 GLY A CA 1
ATOM 2008 C C . GLY A 1 257 ? 0.015 -10.187 -17.487 1.00 68.44 257 GLY A C 1
ATOM 2009 O O . GLY A 1 257 ? -0.998 -10.026 -16.819 1.00 68.44 257 GLY A O 1
ATOM 2010 N N . MET A 1 258 ? 0.422 -9.270 -18.367 1.00 77.38 258 MET A N 1
ATOM 2011 C CA . MET A 1 258 ? -0.344 -8.055 -18.701 1.00 77.38 258 MET A CA 1
ATOM 2012 C C . MET A 1 258 ? -0.933 -8.190 -20.108 1.00 77.38 258 MET A C 1
ATOM 2014 O O . MET A 1 258 ? -0.181 -8.442 -21.045 1.00 77.38 258 MET A O 1
ATOM 2018 N N . GLN A 1 259 ? -2.252 -8.031 -20.266 1.00 65.81 259 GLN A N 1
ATOM 2019 C CA . GLN A 1 259 ? -2.935 -8.296 -21.549 1.00 65.81 259 GLN A CA 1
ATOM 2020 C C . GLN A 1 259 ? -3.154 -7.068 -22.444 1.00 65.81 259 GLN A C 1
ATOM 2022 O O . GLN A 1 259 ? -3.381 -7.236 -23.636 1.00 65.81 259 GLN A O 1
ATOM 2027 N N . ILE A 1 260 ? -3.130 -5.851 -21.893 1.00 65.44 260 ILE A N 1
ATOM 2028 C CA . ILE A 1 260 ? -3.620 -4.654 -22.611 1.00 65.44 260 ILE A CA 1
ATOM 2029 C C . ILE A 1 260 ? -2.504 -3.809 -23.234 1.00 65.44 260 ILE A C 1
ATOM 2031 O O . ILE A 1 260 ? -2.754 -3.021 -24.143 1.00 65.44 260 ILE A O 1
ATOM 2035 N N . LEU A 1 261 ? -1.270 -3.948 -22.757 1.00 70.81 261 LEU A N 1
ATOM 2036 C CA . LEU A 1 261 ? -0.169 -3.150 -23.279 1.00 70.81 261 LEU A CA 1
ATOM 2037 C C . LEU A 1 261 ? 0.175 -3.585 -24.708 1.00 70.81 261 LEU A C 1
ATOM 2039 O O . LEU A 1 261 ? 0.194 -4.778 -25.006 1.00 70.81 261 LEU A O 1
ATOM 2043 N N . ASP A 1 262 ? 0.449 -2.605 -25.572 1.00 76.69 262 ASP A N 1
ATOM 2044 C CA . ASP A 1 262 ? 0.878 -2.840 -26.950 1.00 76.69 262 ASP A CA 1
ATOM 2045 C C . ASP A 1 262 ? 2.033 -3.856 -27.001 1.00 76.69 262 ASP A C 1
ATOM 2047 O O . ASP A 1 262 ? 2.956 -3.813 -26.179 1.00 76.69 262 ASP A O 1
ATOM 2051 N N . SER A 1 263 ? 1.968 -4.794 -27.950 1.00 78.00 263 SER A N 1
ATOM 2052 C CA . SER A 1 263 ? 2.907 -5.916 -28.003 1.00 78.00 263 SER A CA 1
ATOM 2053 C C . SER A 1 263 ? 4.347 -5.455 -28.215 1.00 78.00 263 SER A C 1
ATOM 2055 O O . SER A 1 263 ? 5.256 -6.019 -27.609 1.00 78.00 263 SER A O 1
ATOM 2057 N N . GLU A 1 264 ? 4.560 -4.408 -29.018 1.00 82.12 264 GLU A N 1
ATOM 2058 C CA . GLU A 1 264 ? 5.896 -3.867 -29.266 1.00 82.12 264 GLU A CA 1
ATOM 2059 C C . GLU A 1 264 ? 6.443 -3.186 -28.005 1.00 82.12 264 GLU A C 1
ATOM 2061 O O . GLU A 1 264 ? 7.584 -3.436 -27.594 1.00 82.12 264 GLU A O 1
ATOM 2066 N N . PHE A 1 265 ? 5.601 -2.410 -27.316 1.00 83.19 265 PHE A N 1
ATOM 2067 C CA . PHE A 1 265 ? 5.953 -1.805 -26.033 1.00 83.19 265 PHE A CA 1
ATOM 2068 C C . PHE A 1 265 ? 6.279 -2.849 -24.953 1.00 83.19 265 PHE A C 1
ATOM 2070 O O . PHE A 1 265 ? 7.290 -2.717 -24.257 1.00 83.19 265 PHE A O 1
ATOM 2077 N N . LEU A 1 266 ? 5.485 -3.920 -24.834 1.00 84.88 266 LEU A N 1
ATOM 2078 C CA . LEU A 1 266 ? 5.756 -5.028 -23.910 1.00 84.88 266 LEU A CA 1
ATOM 2079 C C . LEU A 1 266 ? 7.078 -5.730 -24.224 1.00 84.88 266 LEU A C 1
ATOM 2081 O O . LEU A 1 266 ? 7.856 -6.012 -23.309 1.00 84.88 266 LEU A O 1
ATOM 2085 N N . THR A 1 267 ? 7.358 -6.005 -25.499 1.00 87.00 267 THR A N 1
ATOM 2086 C CA . THR A 1 267 ? 8.641 -6.585 -25.915 1.00 87.00 267 THR A CA 1
ATOM 2087 C C . THR A 1 267 ? 9.801 -5.658 -25.555 1.00 87.00 267 THR A C 1
ATOM 2089 O O . THR A 1 267 ? 10.810 -6.128 -25.023 1.00 87.00 267 THR A O 1
ATOM 2092 N N . SER A 1 268 ? 9.648 -4.347 -25.764 1.00 86.94 268 SER A N 1
ATOM 2093 C CA . SER A 1 268 ? 10.646 -3.353 -25.362 1.00 86.94 268 SER A CA 1
ATOM 2094 C C . SER A 1 268 ? 10.867 -3.340 -23.845 1.00 86.94 268 SER A C 1
ATOM 2096 O O . SER A 1 268 ? 12.015 -3.429 -23.400 1.00 86.94 268 SER A O 1
ATOM 2098 N N . LEU A 1 269 ? 9.799 -3.295 -23.039 1.00 89.44 269 LEU A N 1
ATOM 2099 C CA . LEU A 1 269 ? 9.888 -3.355 -21.576 1.00 89.44 269 LEU A CA 1
ATOM 2100 C C . LEU A 1 269 ? 10.607 -4.624 -21.109 1.00 89.44 269 LEU A C 1
ATOM 2102 O O . LEU A 1 269 ? 11.542 -4.533 -20.316 1.00 89.44 269 LEU A O 1
ATOM 2106 N N . ASN A 1 270 ? 10.223 -5.789 -21.639 1.00 90.38 270 ASN A N 1
ATOM 2107 C CA . ASN A 1 270 ? 10.835 -7.070 -21.285 1.00 90.38 270 ASN A CA 1
ATOM 2108 C C . ASN A 1 270 ? 12.326 -7.111 -21.631 1.00 90.38 270 ASN A C 1
ATOM 2110 O O . ASN A 1 270 ? 13.130 -7.518 -20.794 1.00 90.38 270 ASN A O 1
ATOM 2114 N N . LYS A 1 271 ? 12.708 -6.644 -22.826 1.00 92.00 271 LYS A N 1
ATOM 2115 C CA . LYS A 1 271 ? 14.110 -6.588 -23.256 1.00 92.00 271 LYS A CA 1
ATOM 2116 C C . LYS A 1 271 ? 14.952 -5.720 -22.319 1.00 92.00 271 LYS A C 1
ATOM 2118 O O . LYS A 1 271 ? 16.010 -6.154 -21.871 1.00 92.00 271 LYS A O 1
ATOM 2123 N N . HIS A 1 272 ? 14.487 -4.509 -22.006 1.00 91.06 272 HIS A N 1
ATOM 2124 C CA . HIS A 1 272 ? 15.217 -3.597 -21.120 1.00 91.06 272 HIS A CA 1
ATOM 2125 C C . HIS A 1 272 ? 15.259 -4.106 -19.678 1.00 91.06 272 HIS A C 1
ATOM 2127 O O . HIS A 1 272 ? 16.282 -3.969 -19.015 1.00 91.06 272 HIS A O 1
ATOM 2133 N N . TRP A 1 273 ? 14.177 -4.723 -19.203 1.00 93.31 273 TRP A N 1
ATOM 2134 C CA . TRP A 1 273 ? 14.117 -5.339 -17.882 1.00 93.31 273 TRP A CA 1
ATOM 2135 C C . TRP A 1 273 ? 15.114 -6.496 -17.741 1.00 93.31 273 TRP A C 1
ATOM 2137 O O . TRP A 1 273 ? 15.873 -6.532 -16.776 1.00 93.31 273 TRP A O 1
ATOM 2147 N N . GLN A 1 274 ? 15.170 -7.402 -18.722 1.00 92.81 274 GLN A N 1
ATOM 2148 C CA . GLN A 1 274 ? 16.126 -8.514 -18.736 1.00 92.81 274 GLN A CA 1
ATOM 2149 C C . GLN A 1 274 ? 17.572 -8.019 -18.796 1.00 92.81 274 GLN A C 1
ATOM 2151 O O . GLN A 1 274 ? 18.378 -8.417 -17.957 1.00 92.81 274 GLN A O 1
ATOM 2156 N N . ALA A 1 275 ? 17.877 -7.094 -19.712 1.00 90.88 275 ALA A N 1
ATOM 2157 C CA . ALA A 1 275 ? 19.213 -6.512 -19.829 1.00 90.88 275 ALA A CA 1
ATOM 2158 C C . ALA A 1 275 ? 19.650 -5.804 -18.533 1.00 90.88 275 ALA A C 1
ATOM 2160 O O . ALA A 1 275 ? 20.797 -5.934 -18.101 1.00 90.88 275 ALA A O 1
ATOM 2161 N N . TRP A 1 276 ? 18.729 -5.086 -17.879 1.00 91.62 276 TRP A N 1
ATOM 2162 C CA . TRP A 1 276 ? 18.999 -4.441 -16.596 1.00 91.62 276 TRP A CA 1
ATOM 2163 C C . TRP A 1 276 ? 19.284 -5.472 -15.492 1.00 91.62 276 TRP A C 1
ATOM 2165 O O . TRP A 1 276 ? 20.265 -5.318 -14.762 1.00 91.62 276 TRP A O 1
ATOM 2175 N N . ILE A 1 277 ? 18.490 -6.548 -15.396 1.00 90.56 277 ILE A N 1
ATOM 2176 C CA . ILE A 1 277 ? 18.723 -7.632 -14.425 1.00 90.56 277 ILE A CA 1
ATOM 2177 C C . ILE A 1 277 ? 20.088 -8.286 -14.650 1.00 90.56 277 ILE A C 1
ATOM 2179 O O . ILE A 1 277 ? 20.822 -8.494 -13.688 1.00 90.56 277 ILE A O 1
ATOM 2183 N N . GLU A 1 278 ? 20.433 -8.628 -15.892 1.00 88.44 278 GLU A N 1
ATOM 2184 C CA . GLU A 1 278 ? 21.703 -9.288 -16.223 1.00 88.44 278 GLU A CA 1
ATOM 2185 C C . GLU A 1 278 ? 22.909 -8.436 -15.817 1.00 88.44 278 GLU A C 1
ATOM 2187 O O . GLU A 1 278 ? 23.822 -8.938 -15.160 1.00 88.44 278 GLU A O 1
ATOM 2192 N N . CYS A 1 279 ? 22.862 -7.135 -16.111 1.00 85.56 279 CYS A N 1
ATOM 2193 C CA . CYS A 1 279 ? 23.899 -6.186 -15.714 1.00 85.56 279 CYS A CA 1
ATOM 2194 C C . CYS A 1 279 ? 24.092 -6.142 -14.184 1.00 85.56 279 CYS A C 1
ATOM 2196 O O . CYS A 1 279 ? 25.218 -6.207 -13.691 1.00 85.56 279 CYS A O 1
ATOM 2198 N N . ASN A 1 280 ? 22.994 -6.106 -13.419 1.00 82.38 280 ASN A N 1
ATOM 2199 C CA . ASN A 1 280 ? 23.041 -5.990 -11.956 1.00 82.38 280 ASN A CA 1
ATOM 2200 C C . ASN A 1 280 ? 23.331 -7.326 -11.241 1.00 82.38 280 ASN A C 1
ATOM 2202 O O . ASN A 1 280 ? 23.889 -7.332 -10.141 1.00 82.38 280 ASN A O 1
ATOM 2206 N N . ARG A 1 281 ? 23.007 -8.471 -11.859 1.00 80.75 281 ARG A N 1
ATOM 2207 C CA . ARG A 1 281 ? 23.446 -9.794 -11.377 1.00 80.75 281 ARG A CA 1
ATOM 2208 C C . ARG A 1 281 ? 24.961 -9.930 -11.461 1.00 80.75 281 ARG A C 1
ATOM 2210 O O . ARG A 1 281 ? 25.584 -10.322 -10.482 1.00 80.75 281 ARG A O 1
ATOM 2217 N N . TYR A 1 282 ? 25.543 -9.551 -12.599 1.00 59.19 282 TYR A N 1
ATOM 2218 C CA . TYR A 1 282 ? 26.983 -9.656 -12.828 1.00 59.19 282 TYR A CA 1
ATOM 2219 C C . TYR A 1 282 ? 27.789 -8.827 -11.815 1.00 59.19 282 TYR A C 1
ATOM 2221 O O . TYR A 1 282 ? 28.777 -9.298 -11.264 1.00 59.19 282 TYR A O 1
ATOM 2229 N N . GLN A 1 283 ? 27.324 -7.618 -11.493 1.00 57.78 283 GLN A N 1
ATOM 2230 C CA . GLN A 1 283 ? 27.944 -6.778 -10.461 1.00 57.78 283 GLN A CA 1
ATOM 2231 C C . GLN A 1 283 ? 27.877 -7.404 -9.056 1.00 57.78 283 GLN A C 1
ATOM 2233 O O . GLN A 1 283 ? 28.804 -7.239 -8.266 1.00 57.78 283 GLN A O 1
ATOM 2238 N N . SER A 1 284 ? 26.820 -8.162 -8.755 1.00 55.06 284 SER A N 1
ATOM 2239 C CA . SER A 1 284 ? 26.675 -8.855 -7.468 1.00 55.06 284 SER A CA 1
ATOM 2240 C C . SER A 1 284 ? 27.601 -10.072 -7.349 1.00 55.06 284 SER A C 1
ATOM 2242 O O . SER A 1 284 ? 28.071 -10.357 -6.256 1.00 55.06 284 SER A O 1
ATOM 2244 N N . GLU A 1 285 ? 27.891 -10.774 -8.450 1.00 55.38 285 GLU A N 1
ATOM 2245 C CA . GLU A 1 285 ? 28.786 -11.946 -8.464 1.00 55.38 285 GLU A CA 1
ATOM 2246 C C . GLU A 1 285 ? 30.276 -11.570 -8.406 1.00 55.38 285 GLU A C 1
ATOM 2248 O O . GLU A 1 285 ? 31.069 -12.318 -7.847 1.00 55.38 285 GLU A O 1
ATOM 2253 N N . VAL A 1 286 ? 30.666 -10.406 -8.937 1.00 47.34 286 VAL A N 1
ATOM 2254 C CA . VAL A 1 286 ? 32.068 -9.933 -8.942 1.00 47.34 286 VAL A CA 1
ATOM 2255 C C . VAL A 1 286 ? 32.504 -9.335 -7.592 1.00 47.34 286 VAL A C 1
ATOM 2257 O O . VAL A 1 286 ? 33.696 -9.159 -7.353 1.00 47.34 286 VAL A O 1
ATOM 2260 N N . THR A 1 287 ? 31.554 -9.032 -6.702 1.00 45.97 287 THR A N 1
ATOM 2261 C CA . THR A 1 287 ? 31.813 -8.378 -5.402 1.00 45.97 287 THR A CA 1
ATOM 2262 C C . THR A 1 287 ? 31.813 -9.367 -4.218 1.00 45.97 287 THR A C 1
ATOM 2264 O O . THR A 1 287 ? 31.942 -8.938 -3.074 1.00 45.97 287 THR A O 1
ATOM 2267 N N . VAL A 1 288 ? 31.662 -10.677 -4.475 1.00 42.25 288 VAL A N 1
ATOM 2268 C CA . VAL A 1 288 ? 31.733 -11.762 -3.467 1.00 42.25 288 VAL A CA 1
ATOM 2269 C C . VAL A 1 288 ? 33.126 -12.377 -3.421 1.00 42.25 288 VAL A C 1
ATOM 2271 O O . VAL A 1 288 ? 33.687 -12.646 -4.506 1.00 42.25 288 VAL A O 1
#

Radius of gyration: 22.81 Å; Cα contacts (8 Å, |Δi|>4): 406; chains: 1; bounding box: 56×44×61 Å

Foldseek 3Di:
DAAQPDPLAQAGAEADWDDDPQWIWRKQAQVQVLVLLLVVLLVVQCVLLVQDQDPDDPVPVSVVVSSDGPLSCLANADDPVPDDPDDVVVCVVAVADHGDHQKTWHMKTFPFTWNPVLVVQCSPHNHPVSNQVSCVPGPQVQKDWDWDFDADPVVRHTDPPRIGIYIDHDPTHIDDTDMGGHQSNHPPLCSLLSVLSSLLSVLCVQVQNRFTDPDVVVVHRGDHDPWDWAADDPDPDPLCVVRPVDIFIWDADPVGDTDGRDPVSVVVSVVSNVVVSVVSSVVSVVVD

Solvent-accessible surface area (backbone atoms only — not comparable to full-atom values): 16602 Å² total; per-residue (Å²): 94,41,72,46,93,56,90,73,40,57,41,56,26,34,64,35,65,46,82,53,95,88,22,31,24,47,47,50,50,15,69,52,53,48,48,42,50,48,56,49,39,45,48,53,50,36,61,73,35,63,60,74,81,80,84,70,89,55,67,68,62,51,50,54,58,64,73,60,44,86,61,47,38,49,40,63,24,42,62,79,96,70,59,75,92,72,60,72,71,56,51,72,76,36,72,49,59,86,43,57,43,20,51,48,48,48,69,23,38,36,68,69,64,30,55,54,70,48,52,48,43,41,63,67,15,60,39,70,67,48,29,52,54,25,39,71,69,38,81,69,68,53,57,41,85,46,80,45,73,41,69,32,86,83,81,71,40,77,36,88,90,41,69,51,35,30,43,45,75,46,94,75,62,61,46,78,78,51,72,49,76,44,67,70,43,40,56,80,93,45,40,48,35,46,51,47,49,50,51,55,38,50,50,37,39,49,69,44,71,53,50,50,79,58,59,47,94,74,78,35,31,75,54,86,50,93,76,47,74,43,77,43,78,91,63,82,51,75,89,49,42,69,33,54,80,42,78,42,62,63,48,68,44,98,90,66,47,75,73,66,67,55,68,69,55,48,52,50,29,50,53,43,36,52,53,50,38,54,57,52,28,53,59,58,63,74,74,105

pLDDT: mean 83.29, std 13.29, range [42.25, 97.19]

Nearest PDB structures (foldseek):
  8s9u-assembly1_D  TM=7.934E-01  e=4.893E-21  Synechocystis sp. PCC 6803
  8s9v-assembly1_A  TM=6.286E-01  e=5.568E-05  Synechocystis sp. PCC 6803
  8s9t-assembly1_A  TM=6.376E-01  e=1.391E-04  Synechocystis sp. PCC 6803
  8s9x-assembly1_A  TM=6.076E-01  e=6.243E-05  Synechocystis sp. PCC 6803
  8s9u-assembly1_A  TM=6.032E-01  e=1.560E-04  Synechocystis sp. PCC 6803

Mean predicted aligned error: 8.73 Å

Secondary structure (DSSP, 8-state):
-EE-SSTT-S-SEE--EEEETTEEEEEE-HHHHHHHHHHHHHHHHHHHHT------S-HHHHHHHHH--TTHHHHH---GGG-----HHHHHHS---TTS-SEEE--EEBSS-B-HHHHHHHHT--SHHHHHHHHHTSS---EEEEEE-PBPTTT-SBPTT--EEEEEE-S--B----EEE-GGGS-GGGHHHHHHHHHHHHHHHHTT-S--SS-GGGT---------EE---S--SGGGTHHHHS-EE-PBPTTS-BSSS-HHHHHHHHHHHHHHHHHHHHHHHHT-

Sequence (288 aa):
MVKAAQDGMTVDILPLVSSVNQQIALVLPGSSIKGALRSQAERIIRTVCKISLTQDTEGKQRFLEQVQVPLVETLFGIAAKQQPEIQEEDLQKCNYKPGLSALSVDDCYNVQKIEPKKWQSVTDATNSQELRTALNNTPIKQTQQAFHVAIDRWTGGAADGFLYNNLEPFNIEWEDINLTLNLKRIPKSELHATLALLLLTLRDLYAGRIPLGYGVNRGMGAIAVEKIWLHGKGLKEESLQAFEKQNVELNFTPEGGMQILDSEFLTSLNKHWQAWIECNRYQSEVTV